Protein AF-C2Y4A0-F1 (afdb_monomer)

Foldseek 3Di:
DLCVVLQVVLCVCLPPVVCVVLCVPFDFPDAQPQPDPPDPDPDDQPPVLVVCLVCQLVVLLVQLVCLVVDPDDPVVNVVSVVCNDNVNSVVVSVVSCCVRVAVVSVHDPVVVVVVVVVVVVLCVVVVVLLVVLLVVLVVCVVVCVLVVLLVVCVVDVDQLLVSLLQQLQVSCVVSQALVSSLVSSCVSSVVSCVPPPPDDVVLSSQSNSLSSLAQRAPSHSVLSVCCNRRVHDRVSSCSRVRSSSNSSSVSSSVSSVVVSVVD

Organism: Bacillus mycoides (NCBI:txid1405)

Secondary structure (DSSP, 8-state):
-HHHHHHHHHHHIIIIIHHHHHTTT---SS--STT------SSPPPHHHHHHHHHHHHHHHHHHHHGGGS---HHHHHHHHHHTSHHHHHHHHHHHHIIIIIGGGT--HHHHHHHHHHHHHHHHHHHHHHHHHHHHHHHHHHTTHHHHHHHHHHHS---HHHHHHHHHHHHHHHH--HHHHHHHHHHHHHHHHTT-SS--HHHHHHHHHHHTTS---TT-HHHHHHHHHHT--HHHHIIIIIHHHHHHHHHHHHHHHHHHTT-

Radius of gyration: 21.12 Å; Cα contacts (8 Å, |Δi|>4): 309; chains: 1; bounding box: 52×42×52 Å

InterPro domains:
  IPR00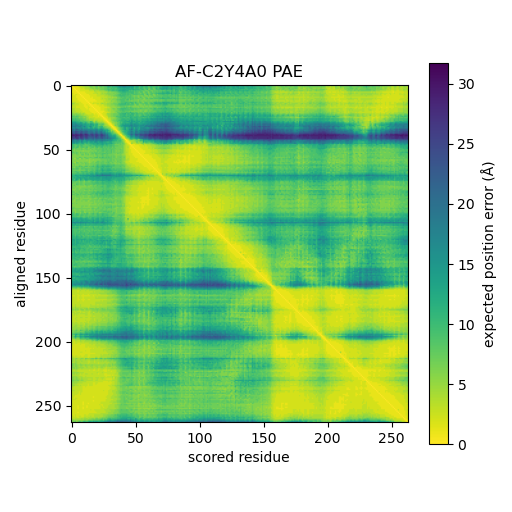3474 Gluconate transporter [PF02447] (1-261)
  IPR003474 Gluconate transporter [PTHR30354] (1-263)

Solvent-accessible surface area (backbone atoms only — not comparable to full-atom values): 13674 Å² total; per-residue (Å²): 110,67,63,59,69,36,47,54,58,26,48,45,48,38,37,64,52,41,49,69,56,44,63,80,73,55,75,68,88,43,73,35,72,75,63,57,88,83,67,90,62,92,76,66,74,54,70,68,57,57,52,46,49,70,42,41,29,56,53,32,31,50,44,26,69,48,35,81,79,46,102,60,60,69,73,58,32,53,49,39,37,53,50,10,31,70,71,46,12,46,51,54,29,50,54,49,40,48,44,60,68,25,51,73,63,68,47,50,70,70,57,55,51,50,53,55,59,62,54,46,64,76,44,49,62,34,52,54,44,53,52,52,28,54,54,51,48,51,53,44,60,74,70,41,51,37,59,54,52,37,58,50,50,73,75,38,97,62,57,69,43,58,50,30,18,51,48,1,22,54,40,8,57,74,35,23,33,46,68,55,11,30,56,48,30,47,64,34,43,55,69,52,50,74,82,50,85,91,69,59,64,71,45,31,53,49,13,20,53,15,14,10,35,26,52,48,42,95,59,11,48,67,45,52,52,52,20,52,46,53,22,36,48,74,72,51,31,50,68,46,53,18,45,34,33,30,45,34,11,52,45,32,32,50,46,34,54,56,52,61,74,78,107

pLDDT: mean 85.71, std 9.59, range [50.0, 96.75]

Mean predicted aligned error: 7.91 Å

Structure (mmCIF, N/CA/C/O backbone):
data_AF-C2Y4A0-F1
#
_entry.id   AF-C2Y4A0-F1
#
loop_
_atom_site.group_PDB
_atom_site.id
_atom_site.type_symbol
_atom_site.label_atom_id
_atom_site.label_alt_id
_atom_site.label_comp_id
_atom_site.label_asym_id
_atom_site.label_entity_id
_atom_site.label_seq_id
_atom_site.pdbx_PDB_ins_code
_atom_site.Cartn_x
_atom_site.Cartn_y
_atom_site.Cartn_z
_atom_site.occupancy
_atom_site.B_iso_or_equiv
_atom_site.auth_seq_id
_atom_site.auth_comp_id
_atom_site.auth_asym_id
_atom_site.auth_atom_id
_atom_site.pdbx_PDB_model_num
ATOM 1 N N . MET A 1 1 ? -5.652 -12.693 12.516 1.00 73.12 1 MET A N 1
ATOM 2 C CA . MET A 1 1 ? -6.505 -13.752 11.922 1.00 73.12 1 MET A CA 1
ATOM 3 C C . MET A 1 1 ? -7.620 -13.160 11.058 1.00 73.12 1 MET A C 1
ATOM 5 O O . MET A 1 1 ? -7.676 -13.506 9.885 1.00 73.12 1 MET A O 1
ATOM 9 N N . TYR A 1 2 ? -8.422 -12.212 11.567 1.00 85.88 2 TYR A N 1
ATOM 10 C CA . TYR A 1 2 ? -9.463 -11.519 10.782 1.00 85.88 2 TYR A CA 1
ATOM 11 C C . TYR A 1 2 ? -8.949 -10.899 9.478 1.00 85.88 2 TYR A C 1
ATOM 13 O O . TYR A 1 2 ? -9.585 -11.043 8.440 1.00 85.88 2 TYR A O 1
ATOM 21 N N . SER A 1 3 ? -7.751 -10.308 9.487 1.00 83.50 3 SER A N 1
ATOM 22 C CA . SER A 1 3 ? -7.151 -9.715 8.287 1.00 83.50 3 SER A CA 1
ATOM 23 C C . SER A 1 3 ? -6.950 -10.726 7.158 1.00 83.50 3 SER A C 1
ATOM 25 O O . SER A 1 3 ? -7.155 -10.369 6.010 1.00 83.50 3 SER A O 1
ATOM 27 N N . LEU A 1 4 ? -6.603 -11.986 7.450 1.00 85.12 4 LEU A N 1
ATOM 28 C CA . LEU A 1 4 ? -6.468 -13.021 6.414 1.00 85.12 4 LEU A CA 1
ATOM 29 C C . LEU A 1 4 ? -7.835 -13.431 5.858 1.00 85.12 4 LEU A C 1
ATOM 31 O O . LEU A 1 4 ? -7.979 -13.571 4.646 1.00 85.12 4 LEU A O 1
ATOM 35 N N . ILE A 1 5 ? -8.832 -13.569 6.739 1.00 89.38 5 ILE A N 1
ATOM 36 C CA . ILE A 1 5 ? -10.214 -13.918 6.379 1.00 89.38 5 ILE A CA 1
ATOM 37 C C . ILE A 1 5 ? -10.832 -12.836 5.491 1.00 89.38 5 ILE A C 1
ATOM 39 O O . ILE A 1 5 ? -11.552 -13.166 4.559 1.00 89.38 5 ILE A O 1
ATOM 43 N N . ILE A 1 6 ? -10.527 -11.562 5.745 1.00 93.00 6 ILE A N 1
ATOM 44 C CA . ILE A 1 6 ? -11.030 -10.432 4.957 1.00 93.00 6 ILE A CA 1
ATOM 45 C C . ILE A 1 6 ? -10.191 -10.215 3.690 1.00 93.00 6 ILE A C 1
ATOM 47 O O . ILE A 1 6 ? -10.745 -10.032 2.605 1.00 93.00 6 ILE A O 1
ATOM 51 N N . ALA A 1 7 ? -8.859 -10.233 3.789 1.00 88.81 7 ALA A N 1
ATOM 52 C CA . ALA A 1 7 ? -7.983 -9.854 2.682 1.00 88.81 7 ALA A CA 1
ATOM 53 C C . ALA A 1 7 ? -8.040 -10.844 1.514 1.00 88.81 7 ALA A C 1
ATOM 55 O O . ALA A 1 7 ? -8.053 -10.406 0.369 1.00 88.81 7 ALA A O 1
ATOM 56 N N . LEU A 1 8 ? -8.113 -12.156 1.773 1.00 90.88 8 LEU A N 1
ATOM 57 C CA . LEU A 1 8 ? -8.193 -13.177 0.720 1.00 90.88 8 LEU A CA 1
ATOM 58 C C . LEU A 1 8 ? -9.408 -13.000 -0.210 1.00 90.88 8 LEU A C 1
ATOM 60 O O . LEU A 1 8 ? -9.199 -12.836 -1.414 1.00 90.88 8 LEU A O 1
ATOM 64 N N . PRO A 1 9 ? -10.663 -12.995 0.282 1.00 92.62 9 PRO A N 1
ATOM 65 C CA . PRO A 1 9 ? -11.825 -12.802 -0.581 1.00 92.62 9 PRO A CA 1
ATOM 66 C C . PRO A 1 9 ? -11.825 -11.414 -1.220 1.00 92.62 9 PRO A C 1
ATOM 68 O O . PRO A 1 9 ? -12.124 -11.299 -2.407 1.00 92.62 9 PRO A O 1
ATOM 71 N N . THR A 1 10 ? -11.412 -10.374 -0.488 1.00 94.00 10 THR A N 1
ATOM 72 C CA . THR A 1 10 ? -11.310 -9.015 -1.039 1.00 94.00 10 THR A CA 1
ATOM 73 C C . THR A 1 10 ? -10.337 -8.965 -2.220 1.00 94.00 10 THR A C 1
ATOM 75 O O . THR A 1 10 ? -10.692 -8.457 -3.283 1.00 94.00 10 THR A O 1
ATOM 78 N N . ALA A 1 11 ? -9.152 -9.566 -2.090 1.00 91.25 11 ALA A N 1
ATOM 79 C CA . ALA A 1 11 ? -8.153 -9.634 -3.154 1.00 91.25 11 ALA A CA 1
ATOM 80 C C . ALA A 1 11 ? -8.625 -10.470 -4.353 1.00 91.25 11 ALA A C 1
ATOM 82 O O . ALA A 1 11 ? -8.338 -10.118 -5.495 1.00 91.25 11 ALA A O 1
ATOM 83 N N . ILE A 1 12 ? -9.376 -11.553 -4.126 1.00 93.50 12 ILE A N 1
ATOM 84 C CA . ILE A 1 12 ? -9.941 -12.371 -5.210 1.00 93.50 12 ILE A CA 1
ATOM 85 C C . ILE A 1 12 ? -10.992 -11.576 -6.003 1.00 93.50 12 ILE A C 1
ATOM 87 O O . ILE A 1 12 ? -10.982 -11.600 -7.238 1.00 93.50 12 ILE A O 1
ATOM 91 N N . ILE A 1 13 ? -11.884 -10.863 -5.309 1.00 94.06 13 ILE A N 1
ATOM 92 C CA . ILE A 1 13 ? -12.982 -10.112 -5.932 1.00 94.06 13 ILE A CA 1
ATOM 93 C C . ILE A 1 13 ? -12.450 -8.861 -6.647 1.00 94.06 13 ILE A C 1
ATOM 95 O O . ILE A 1 13 ? -12.705 -8.674 -7.838 1.00 94.06 13 ILE A O 1
ATOM 99 N N . ALA A 1 14 ? -11.684 -8.018 -5.951 1.00 91.88 14 ALA A N 1
ATOM 100 C CA . ALA A 1 14 ? -11.153 -6.772 -6.511 1.00 91.88 14 ALA A CA 1
ATOM 101 C C . ALA A 1 14 ? -9.972 -6.994 -7.475 1.00 91.88 14 ALA A C 1
ATOM 103 O O . ALA A 1 14 ? -9.694 -6.139 -8.309 1.00 91.88 14 ALA A O 1
ATOM 104 N N . GLY A 1 15 ? -9.282 -8.134 -7.379 1.00 90.69 15 GLY A N 1
ATOM 105 C CA . GLY A 1 15 ? -8.177 -8.506 -8.259 1.00 90.69 15 GLY A CA 1
ATOM 106 C C . GLY A 1 15 ? -8.653 -9.338 -9.457 1.00 90.69 15 GLY A C 1
ATOM 107 O O . GLY A 1 15 ? -9.175 -8.767 -10.412 1.00 90.69 15 GLY A O 1
ATOM 108 N N . PRO A 1 16 ? -8.488 -10.677 -9.470 1.00 92.25 16 PRO A N 1
ATOM 109 C CA . PRO A 1 16 ? -8.790 -11.518 -10.634 1.00 92.25 16 PRO A CA 1
ATOM 110 C C . PRO A 1 16 ? -10.209 -11.388 -11.203 1.00 92.25 16 PRO A C 1
ATOM 112 O O . PRO A 1 16 ? -10.379 -11.425 -12.424 1.00 92.25 16 PRO A O 1
ATOM 115 N N . VAL A 1 17 ? -11.237 -11.264 -10.356 1.00 94.44 17 VAL A N 1
ATOM 116 C CA . VAL A 1 17 ? -12.632 -11.174 -10.823 1.00 94.44 17 VAL A CA 1
ATOM 117 C C . VAL A 1 17 ? -12.884 -9.832 -11.507 1.00 94.44 17 VAL A C 1
ATOM 119 O O . VAL A 1 17 ? -13.353 -9.807 -12.648 1.00 94.44 17 VAL A O 1
ATOM 122 N N . PHE A 1 18 ? -12.510 -8.724 -10.867 1.00 94.25 18 PHE A N 1
ATOM 12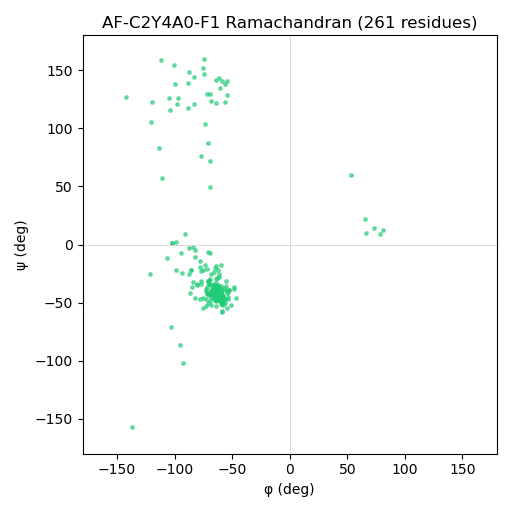3 C CA . PHE A 1 18 ? -12.585 -7.403 -11.486 1.00 94.25 18 PHE A CA 1
ATOM 124 C C . PHE A 1 18 ? -11.690 -7.295 -12.730 1.00 94.25 18 PHE A C 1
ATOM 126 O O . PHE A 1 18 ? -12.139 -6.795 -13.758 1.00 94.25 18 PHE A O 1
ATOM 133 N N . ALA A 1 19 ? -10.478 -7.857 -12.709 1.00 90.38 19 ALA A N 1
ATOM 134 C CA . ALA A 1 19 ? -9.583 -7.908 -13.867 1.00 90.38 19 ALA A CA 1
ATOM 135 C C . ALA A 1 19 ? -10.241 -8.614 -15.069 1.00 90.38 19 ALA A C 1
ATOM 137 O O . ALA A 1 19 ? -10.231 -8.103 -16.193 1.00 90.38 19 ALA A O 1
ATOM 138 N N . LYS A 1 20 ? -10.910 -9.756 -14.840 1.00 91.94 20 LYS A N 1
ATOM 139 C CA . LYS A 1 20 ? -11.701 -10.462 -15.868 1.00 91.94 20 LYS A CA 1
ATOM 140 C C . LYS A 1 20 ? -12.867 -9.628 -16.414 1.00 91.94 20 LYS A C 1
ATOM 142 O O . LYS A 1 20 ? -13.305 -9.858 -17.540 1.00 91.94 20 LYS A O 1
ATOM 147 N N . TRP A 1 21 ? -13.376 -8.680 -15.640 1.00 93.56 21 TRP A N 1
ATOM 148 C CA . TRP A 1 21 ? -14.461 -7.799 -16.053 1.00 93.56 21 TRP A CA 1
ATOM 149 C C . TRP A 1 21 ? -13.961 -6.552 -16.796 1.00 93.56 21 TRP A C 1
ATOM 151 O O . TRP A 1 21 ? -14.553 -6.172 -17.812 1.00 93.56 21 TRP A O 1
ATOM 161 N N . VAL A 1 22 ? -12.873 -5.935 -16.326 1.00 92.88 22 VAL A N 1
ATOM 162 C CA . VAL A 1 22 ? -12.370 -4.651 -16.834 1.00 92.88 22 VAL A CA 1
ATOM 163 C C . VAL A 1 22 ? -11.552 -4.802 -18.116 1.00 92.88 22 VAL A C 1
ATOM 165 O O . VAL A 1 22 ? -11.698 -3.965 -19.002 1.00 92.88 22 VAL A O 1
ATOM 168 N N . HIS A 1 23 ? -10.793 -5.896 -18.294 1.00 88.19 23 HIS A N 1
ATOM 169 C CA . HIS A 1 23 ? -9.990 -6.095 -19.516 1.00 88.19 23 HIS A CA 1
ATOM 170 C C . HIS A 1 23 ? -10.842 -6.179 -20.793 1.00 88.19 23 HIS A C 1
ATOM 172 O O . HIS A 1 23 ? -10.349 -5.931 -21.884 1.00 88.19 23 HIS A O 1
ATOM 178 N N . LYS A 1 24 ? -12.133 -6.522 -20.669 1.00 89.94 24 LYS A N 1
ATOM 179 C CA . LYS A 1 24 ? -13.081 -6.545 -21.796 1.00 89.94 24 LYS A CA 1
ATOM 180 C C . LYS A 1 24 ? -13.660 -5.167 -22.133 1.00 89.94 24 LYS A C 1
ATOM 182 O O . LYS A 1 24 ? -14.381 -5.042 -23.115 1.00 89.94 24 LYS A O 1
ATOM 187 N N . ARG A 1 25 ? -13.441 -4.163 -21.278 1.00 90.75 25 ARG A N 1
ATOM 188 C CA . ARG A 1 25 ? -14.092 -2.839 -21.329 1.00 90.75 25 ARG A CA 1
ATOM 189 C C . ARG A 1 25 ? -13.113 -1.684 -21.467 1.00 90.75 25 ARG A C 1
ATOM 191 O O . ARG A 1 25 ? -13.504 -0.619 -21.936 1.00 90.75 25 ARG A O 1
ATOM 198 N N . VAL A 1 26 ? -11.881 -1.875 -21.014 1.00 89.31 26 VAL A N 1
ATOM 199 C CA . VAL A 1 26 ? -10.804 -0.898 -21.120 1.00 89.31 26 VAL A CA 1
ATOM 200 C C . VAL A 1 26 ? -9.689 -1.559 -21.909 1.00 89.31 26 VAL A C 1
ATOM 202 O O . VAL A 1 26 ? -9.022 -2.458 -21.403 1.00 89.31 26 VAL A O 1
ATOM 205 N N . ILE A 1 27 ? -9.550 -1.141 -23.162 1.00 86.56 27 ILE A N 1
ATOM 206 C CA . ILE A 1 27 ? -8.466 -1.549 -24.050 1.00 86.56 27 ILE A CA 1
ATOM 207 C C . ILE A 1 27 ? -7.514 -0.354 -24.093 1.00 86.56 27 ILE A C 1
ATOM 209 O O . ILE A 1 27 ? -7.970 0.695 -24.543 1.00 86.56 27 ILE A O 1
ATOM 213 N N . PRO A 1 28 ? -6.270 -0.490 -23.596 1.00 85.56 28 PRO A N 1
ATOM 214 C CA . PRO A 1 28 ? -5.299 0.598 -23.593 1.00 85.56 28 PRO A CA 1
ATOM 215 C C . PRO A 1 28 ? -5.095 1.193 -24.987 1.00 85.56 28 PRO A C 1
ATOM 217 O O . PRO A 1 28 ? -4.833 0.457 -25.939 1.00 85.56 28 PRO A O 1
ATOM 220 N N . GLU A 1 29 ? -5.197 2.515 -25.095 1.00 83.19 29 GLU A N 1
ATOM 221 C CA . GLU A 1 29 ? -4.919 3.248 -26.336 1.00 83.19 29 GLU A CA 1
ATOM 222 C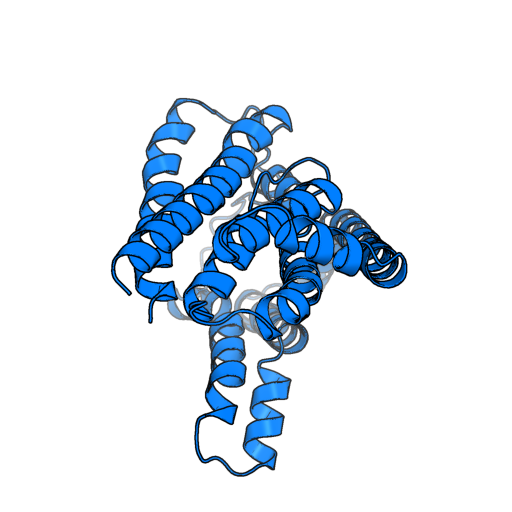 C . GLU A 1 29 ? -3.422 3.258 -26.688 1.00 83.19 29 GLU A C 1
ATOM 224 O O . GLU A 1 29 ? -3.078 3.240 -27.869 1.00 83.19 29 GLU A O 1
ATOM 229 N N . ASN A 1 30 ? -2.534 3.253 -25.684 1.00 82.00 30 ASN A N 1
ATOM 230 C CA . ASN A 1 30 ? -1.084 3.229 -25.896 1.00 82.00 30 ASN A CA 1
ATOM 231 C C . ASN A 1 30 ? -0.462 1.904 -25.449 1.00 82.00 30 ASN A C 1
ATOM 233 O O . ASN A 1 30 ? -0.988 1.190 -24.594 1.00 82.00 30 ASN A O 1
ATOM 237 N N . GLU A 1 31 ? 0.718 1.612 -25.993 1.00 75.94 31 GLU A N 1
ATOM 238 C CA . GLU A 1 31 ? 1.550 0.516 -25.510 1.00 75.94 31 GLU A CA 1
ATOM 239 C C . GLU A 1 31 ? 2.389 0.952 -24.297 1.00 75.94 31 GLU A C 1
ATOM 241 O O . GLU A 1 31 ? 2.897 2.078 -24.277 1.00 75.94 31 GLU A O 1
ATOM 246 N N . PRO A 1 32 ? 2.616 0.066 -23.309 1.00 75.69 32 PRO A N 1
ATOM 247 C CA . PRO A 1 32 ? 3.541 0.338 -22.216 1.00 75.69 32 PRO A CA 1
ATOM 248 C C . PRO A 1 32 ? 4.940 0.666 -22.757 1.00 75.69 32 PRO A C 1
ATOM 250 O O . PRO A 1 32 ? 5.543 -0.149 -23.455 1.00 75.69 32 PRO A O 1
ATOM 253 N N . GLU A 1 33 ? 5.487 1.837 -22.430 1.00 67.31 33 GLU A N 1
ATOM 254 C CA . GLU A 1 33 ? 6.880 2.176 -22.769 1.00 67.31 33 GLU A CA 1
ATOM 255 C C . GLU A 1 33 ? 7.867 1.640 -21.725 1.00 67.31 33 GLU A C 1
ATOM 257 O O . GLU A 1 33 ? 8.944 1.161 -22.077 1.00 67.31 33 GLU A O 1
ATOM 262 N N . LEU A 1 34 ? 7.475 1.660 -20.445 1.00 63.12 34 LEU A N 1
ATOM 263 C CA . LEU A 1 34 ? 8.321 1.245 -19.319 1.00 63.12 34 LEU A CA 1
ATOM 264 C C . LEU A 1 34 ? 8.433 -0.279 -19.174 1.00 63.12 34 LEU A C 1
ATOM 266 O O . LEU A 1 34 ? 9.466 -0.786 -18.742 1.00 63.12 34 LEU A O 1
ATOM 270 N N . VAL A 1 35 ? 7.387 -1.019 -19.549 1.00 60.78 35 VAL A N 1
ATOM 271 C CA . VAL A 1 35 ? 7.344 -2.490 -19.489 1.00 60.78 35 VAL A CA 1
ATOM 272 C C . VAL A 1 35 ? 7.349 -3.053 -20.909 1.00 60.78 35 VAL A C 1
ATOM 274 O O . VAL A 1 35 ? 6.446 -3.775 -21.324 1.00 60.78 35 VAL A O 1
ATOM 277 N N . ARG A 1 36 ? 8.377 -2.714 -21.693 1.00 58.09 36 ARG A N 1
ATOM 278 C CA . ARG A 1 36 ? 8.631 -3.393 -22.970 1.00 58.09 36 ARG A CA 1
ATOM 279 C C . ARG A 1 36 ? 9.518 -4.606 -22.730 1.00 58.09 36 ARG A C 1
ATOM 281 O O . ARG A 1 36 ? 10.665 -4.483 -22.306 1.00 58.09 36 ARG A O 1
ATOM 288 N N . VAL A 1 37 ? 9.000 -5.797 -23.030 1.00 56.03 37 VAL A N 1
ATOM 289 C CA . VAL A 1 37 ? 9.825 -7.009 -23.137 1.00 56.03 37 VAL A CA 1
ATOM 290 C C . VAL A 1 37 ? 10.553 -6.941 -24.476 1.00 56.03 37 VAL A C 1
ATOM 292 O O . VAL A 1 37 ? 10.159 -7.565 -25.454 1.00 56.03 37 VAL A O 1
ATOM 295 N N . THR A 1 38 ? 11.590 -6.109 -24.555 1.00 55.38 38 THR A N 1
ATOM 296 C CA . THR A 1 38 ? 12.260 -5.826 -25.833 1.00 55.38 38 THR A CA 1
ATOM 297 C C . THR A 1 38 ? 13.280 -6.897 -26.223 1.00 55.38 38 THR A C 1
ATOM 299 O O . THR A 1 38 ? 13.844 -6.825 -27.308 1.00 55.38 38 THR A O 1
ATOM 302 N N . THR A 1 39 ? 13.548 -7.904 -25.382 1.00 50.00 39 THR A N 1
ATOM 303 C CA . THR A 1 39 ? 14.527 -8.948 -25.721 1.00 50.00 39 THR A CA 1
ATOM 304 C C . THR A 1 39 ? 14.109 -10.337 -25.252 1.00 50.00 39 THR A C 1
ATOM 306 O O . THR A 1 39 ? 13.848 -10.577 -24.075 1.00 50.00 39 THR A O 1
ATOM 309 N N . VAL A 1 40 ? 14.113 -11.278 -26.197 1.00 51.88 40 VAL A N 1
ATOM 310 C CA . VAL A 1 40 ? 14.276 -12.706 -25.924 1.00 51.88 40 VAL A CA 1
ATOM 311 C C . VAL A 1 40 ? 15.735 -12.881 -25.496 1.00 51.88 40 VAL A C 1
ATOM 313 O O . VAL A 1 40 ? 16.608 -13.063 -26.340 1.00 51.88 40 VAL A O 1
ATOM 316 N N . SER A 1 41 ? 16.044 -12.718 -24.205 1.00 53.41 41 SER A N 1
ATOM 317 C CA . SER A 1 41 ? 17.368 -13.109 -23.711 1.00 53.41 41 SER A CA 1
ATOM 318 C C . SER A 1 41 ? 17.432 -14.637 -23.703 1.00 53.41 41 SER A C 1
ATOM 320 O O . SER A 1 41 ? 16.526 -15.306 -23.208 1.00 53.41 41 SER A O 1
ATOM 322 N N . THR A 1 42 ? 18.481 -15.206 -24.293 1.00 55.91 42 THR A N 1
ATOM 323 C CA . THR A 1 42 ? 18.703 -16.660 -24.312 1.00 55.91 42 THR A CA 1
ATOM 324 C C . THR A 1 42 ? 19.032 -17.213 -22.924 1.00 55.91 42 THR A C 1
ATOM 326 O O . THR A 1 42 ? 18.692 -18.356 -22.638 1.00 55.91 42 THR A O 1
ATOM 329 N N . ASP A 1 43 ? 19.584 -16.380 -22.034 1.00 65.25 43 ASP A N 1
ATOM 330 C CA . ASP A 1 43 ? 19.879 -16.724 -20.641 1.00 65.25 43 ASP A CA 1
ATOM 331 C C . ASP A 1 43 ? 19.001 -15.914 -19.683 1.00 65.25 43 ASP A C 1
ATOM 333 O O . ASP A 1 43 ? 19.378 -14.859 -19.165 1.00 65.25 43 ASP A O 1
ATOM 337 N N . LEU A 1 44 ? 17.776 -16.389 -19.467 1.00 73.81 44 LEU A N 1
ATOM 338 C CA . LEU A 1 44 ? 16.881 -15.843 -18.450 1.00 73.81 44 LEU A CA 1
ATOM 339 C C . LEU A 1 44 ? 17.339 -16.276 -17.049 1.00 73.81 44 LEU A C 1
ATOM 341 O O . LEU A 1 44 ? 17.834 -17.395 -16.871 1.00 73.81 44 LEU A O 1
ATOM 345 N N . PRO A 1 45 ? 17.154 -15.430 -16.022 1.00 77.00 45 PRO A N 1
ATOM 346 C CA . PRO A 1 45 ? 17.480 -15.814 -14.660 1.00 77.00 45 PRO A CA 1
ATOM 347 C C . PRO A 1 45 ? 16.606 -17.004 -14.274 1.00 77.00 45 PRO A C 1
ATOM 349 O O . PRO A 1 45 ? 15.437 -17.098 -14.656 1.00 77.00 45 PRO A O 1
ATOM 352 N N . SER A 1 46 ? 17.170 -17.940 -13.508 1.00 85.12 46 SER A N 1
ATOM 353 C CA . SER A 1 46 ? 16.391 -19.095 -13.064 1.00 85.12 46 SER A CA 1
ATOM 354 C C . SER A 1 46 ? 15.122 -18.623 -12.346 1.00 85.12 46 SER A C 1
ATOM 356 O O . SER A 1 46 ? 15.172 -17.683 -11.550 1.00 85.12 46 SER A O 1
ATOM 358 N N . ARG A 1 47 ? 13.995 -19.309 -12.567 1.00 87.12 47 ARG A N 1
ATOM 359 C CA . ARG A 1 47 ? 12.701 -18.963 -11.946 1.00 87.12 47 ARG A CA 1
ATOM 360 C C . ARG A 1 47 ? 12.824 -18.740 -10.432 1.00 87.12 47 ARG A C 1
ATOM 362 O O . ARG A 1 47 ? 12.224 -17.818 -9.894 1.00 87.12 47 ARG A O 1
ATOM 369 N N . LYS A 1 48 ? 13.658 -19.544 -9.759 1.00 90.81 48 LYS A N 1
ATOM 370 C CA . LYS A 1 48 ? 13.946 -19.433 -8.320 1.00 90.81 48 LYS A CA 1
ATOM 371 C C . LYS A 1 48 ? 14.541 -18.075 -7.940 1.00 90.81 48 LYS A C 1
ATOM 373 O O . LYS A 1 48 ? 14.148 -17.518 -6.925 1.00 90.81 48 LYS A O 1
ATOM 378 N N . VAL A 1 49 ? 15.456 -17.542 -8.749 1.00 89.94 49 VAL A N 1
ATOM 379 C CA . VAL A 1 49 ? 16.085 -16.231 -8.524 1.00 89.94 49 VAL A CA 1
ATOM 380 C C . VAL A 1 49 ? 15.065 -15.107 -8.695 1.00 89.94 49 VAL A C 1
ATOM 382 O O . VAL A 1 49 ? 15.000 -14.227 -7.842 1.00 89.94 49 VAL A O 1
ATOM 385 N N . SER A 1 50 ? 14.224 -15.161 -9.730 1.00 89.00 50 SER A N 1
ATOM 386 C CA . SER A 1 50 ? 13.173 -14.156 -9.938 1.00 89.00 50 SER A CA 1
ATOM 387 C C . SER A 1 50 ? 12.175 -14.125 -8.779 1.00 89.00 50 SER A C 1
ATOM 389 O O . SER A 1 50 ? 11.907 -13.059 -8.230 1.00 89.00 50 SER A O 1
ATOM 391 N N . PHE A 1 51 ? 11.679 -15.291 -8.346 1.00 91.88 51 PHE A N 1
ATOM 392 C CA . PHE A 1 51 ? 10.798 -15.375 -7.177 1.00 91.88 51 PHE A CA 1
ATOM 393 C C . PHE A 1 51 ? 11.493 -14.919 -5.896 1.00 91.88 51 PHE A C 1
ATOM 395 O O . PHE A 1 51 ? 10.891 -14.192 -5.111 1.00 91.88 51 PHE A O 1
ATOM 402 N N . PHE A 1 52 ? 12.753 -15.312 -5.694 1.00 93.81 52 PHE A N 1
ATOM 403 C CA . PHE A 1 52 ? 13.522 -14.903 -4.525 1.00 93.81 52 PHE A CA 1
ATOM 404 C C . PHE A 1 52 ? 13.613 -13.382 -4.425 1.00 93.81 52 PHE A C 1
ATOM 406 O O . PHE A 1 52 ? 13.329 -12.846 -3.368 1.00 93.81 52 PHE A O 1
ATOM 413 N N . ILE A 1 53 ? 13.933 -12.679 -5.511 1.00 92.50 53 ILE A N 1
ATOM 414 C CA . ILE A 1 53 ? 14.110 -11.219 -5.492 1.00 92.50 53 ILE A CA 1
ATOM 415 C C . ILE A 1 53 ? 12.792 -10.486 -5.245 1.00 92.50 53 ILE A C 1
ATOM 417 O O . ILE A 1 53 ? 12.772 -9.519 -4.490 1.00 92.50 53 ILE A O 1
ATOM 421 N N . ILE A 1 54 ? 11.692 -10.964 -5.833 1.00 91.31 54 ILE A N 1
ATOM 422 C CA . ILE A 1 54 ? 10.355 -10.390 -5.616 1.00 91.31 54 ILE A CA 1
ATOM 423 C C . ILE A 1 54 ? 9.899 -10.597 -4.165 1.00 91.31 54 ILE A C 1
ATOM 425 O O . ILE A 1 54 ? 9.292 -9.708 -3.570 1.00 91.31 54 ILE A O 1
ATOM 429 N N . LEU A 1 55 ? 10.188 -11.764 -3.584 1.00 94.44 55 LEU A N 1
ATOM 430 C CA . LEU A 1 55 ? 9.767 -12.112 -2.225 1.00 94.44 55 LEU A CA 1
ATOM 431 C C . LEU A 1 55 ? 10.726 -11.615 -1.142 1.00 94.44 55 LEU A C 1
ATOM 433 O O . LEU A 1 55 ? 10.301 -11.454 -0.002 1.00 94.44 55 LEU A O 1
ATOM 437 N N . LEU A 1 56 ? 11.991 -11.352 -1.471 1.00 95.38 56 LEU A N 1
ATOM 438 C CA . LEU A 1 56 ? 13.021 -10.938 -0.522 1.00 95.38 56 LEU A CA 1
ATOM 439 C C . LEU A 1 56 ? 12.590 -9.761 0.367 1.00 95.38 56 LEU A C 1
ATOM 441 O O . LEU A 1 56 ? 12.654 -9.926 1.586 1.00 95.38 56 LEU A O 1
ATOM 445 N N . PRO A 1 57 ? 12.092 -8.620 -0.156 1.00 95.44 57 PRO A N 1
ATOM 446 C CA . PRO A 1 57 ? 11.727 -7.503 0.712 1.00 95.44 57 PRO A CA 1
ATOM 447 C C . PRO A 1 57 ? 10.554 -7.871 1.625 1.00 95.44 57 PRO A C 1
ATOM 449 O O . PRO A 1 57 ? 10.544 -7.500 2.795 1.00 95.44 57 PRO A O 1
ATOM 452 N N . VAL A 1 58 ? 9.594 -8.651 1.121 1.00 93.38 58 VAL A N 1
ATOM 453 C CA . VAL A 1 58 ? 8.426 -9.106 1.887 1.00 93.38 58 VAL A CA 1
ATOM 454 C C . VAL A 1 58 ? 8.849 -10.018 3.033 1.00 93.38 58 VAL A C 1
ATOM 456 O O . VAL A 1 58 ? 8.407 -9.829 4.163 1.00 93.38 58 VAL A O 1
ATOM 459 N N . VAL A 1 59 ? 9.739 -10.975 2.768 1.00 94.56 59 VAL A N 1
ATOM 460 C CA . VAL A 1 59 ? 10.268 -11.885 3.790 1.00 94.56 59 VAL A CA 1
ATOM 461 C C . VAL A 1 59 ? 11.021 -11.106 4.866 1.00 94.56 59 VAL A C 1
ATOM 463 O O . VAL A 1 59 ? 10.771 -11.325 6.048 1.00 94.56 59 VAL A O 1
ATOM 466 N N . LEU A 1 60 ? 11.888 -10.163 4.482 1.00 95.38 60 LEU A N 1
ATOM 467 C CA . LEU A 1 60 ? 12.609 -9.316 5.438 1.00 95.38 60 LEU A CA 1
ATOM 468 C C . LEU A 1 60 ? 11.641 -8.493 6.303 1.00 95.38 60 LEU A C 1
ATOM 470 O O . LEU A 1 60 ? 11.787 -8.463 7.523 1.00 95.38 60 LEU A O 1
ATOM 474 N N . MET A 1 61 ? 10.611 -7.892 5.702 1.00 93.94 61 MET A N 1
ATOM 475 C CA . MET A 1 61 ? 9.590 -7.143 6.442 1.00 93.94 61 MET A CA 1
ATOM 476 C C . MET A 1 61 ? 8.809 -8.031 7.414 1.00 93.94 61 MET A C 1
ATOM 478 O O . MET A 1 61 ? 8.656 -7.666 8.578 1.00 93.94 61 MET A O 1
ATOM 482 N N . ILE A 1 62 ? 8.380 -9.226 6.998 1.00 92.12 62 ILE A N 1
ATOM 483 C CA . ILE A 1 62 ? 7.699 -10.177 7.890 1.00 92.12 62 ILE A CA 1
ATOM 484 C C . ILE A 1 62 ? 8.603 -10.564 9.066 1.00 92.12 62 ILE A C 1
ATOM 486 O O . ILE A 1 62 ? 8.131 -10.619 10.200 1.00 92.12 62 ILE A O 1
ATOM 490 N N . LEU A 1 63 ? 9.902 -10.773 8.831 1.00 91.38 63 LEU A N 1
ATOM 491 C CA . LEU A 1 63 ? 10.852 -11.071 9.904 1.00 91.38 63 LEU A CA 1
ATOM 492 C C . LEU A 1 63 ? 10.917 -9.945 10.943 1.00 91.38 63 LEU A C 1
ATOM 494 O O . LEU A 1 63 ? 10.919 -10.250 12.131 1.00 91.38 63 LEU A O 1
ATOM 498 N N . SER A 1 64 ? 10.901 -8.669 10.535 1.00 92.50 64 SER A N 1
ATOM 499 C CA . SER A 1 64 ? 10.864 -7.550 11.498 1.00 92.50 64 SER A CA 1
ATOM 500 C C . SER A 1 64 ? 9.591 -7.517 12.336 1.00 92.50 64 SER A C 1
ATOM 502 O O . SER A 1 64 ? 9.650 -7.182 13.515 1.00 92.50 64 SER A O 1
ATOM 504 N N . VAL A 1 65 ? 8.451 -7.884 11.746 1.00 89.00 65 VAL A N 1
ATOM 505 C CA . VAL A 1 65 ? 7.160 -7.906 12.440 1.00 89.00 65 VAL A CA 1
ATOM 506 C C . VAL A 1 65 ? 7.100 -9.067 13.427 1.00 89.00 65 VAL A C 1
ATOM 508 O O . VAL A 1 65 ? 6.569 -8.905 14.516 1.00 89.00 65 VAL A O 1
ATOM 511 N N . VAL A 1 66 ? 7.650 -10.230 13.074 1.00 90.69 66 VAL A N 1
ATOM 512 C CA . VAL A 1 66 ? 7.581 -11.441 13.905 1.00 90.69 66 VAL A CA 1
ATOM 513 C C . VAL A 1 66 ? 8.678 -11.477 14.977 1.00 90.69 66 VAL A C 1
ATOM 515 O O . VAL A 1 66 ? 8.438 -11.998 16.064 1.00 90.69 66 VAL A O 1
ATOM 518 N N . ALA A 1 67 ? 9.864 -10.912 14.720 1.00 90.69 67 ALA A N 1
ATOM 519 C CA . ALA A 1 67 ? 11.015 -10.988 15.627 1.00 90.69 67 ALA A CA 1
ATOM 520 C C . ALA A 1 67 ? 10.733 -10.540 17.080 1.00 90.69 67 ALA A C 1
ATOM 522 O O . ALA A 1 67 ? 11.217 -11.220 17.984 1.00 90.69 67 ALA A O 1
ATOM 523 N N . PRO A 1 68 ? 9.944 -9.477 17.353 1.00 89.62 68 PRO A N 1
ATOM 524 C CA . PRO A 1 68 ? 9.589 -9.082 18.719 1.00 89.62 68 PRO A CA 1
ATOM 525 C C . PRO A 1 68 ? 8.726 -10.100 19.477 1.00 89.62 68 PRO A C 1
ATOM 527 O O . PRO A 1 68 ? 8.680 -10.061 20.703 1.00 89.62 68 PRO A O 1
ATOM 530 N N . TYR A 1 69 ? 8.044 -11.003 18.768 1.00 89.44 69 TYR A N 1
ATOM 531 C CA . TYR A 1 69 ? 7.155 -12.013 19.351 1.00 89.44 69 TYR A CA 1
ATOM 532 C C . TYR A 1 69 ? 7.842 -13.364 19.582 1.00 89.44 69 TYR A C 1
ATOM 534 O O . TYR A 1 69 ? 7.256 -14.258 20.189 1.00 89.44 69 TYR A O 1
ATOM 542 N N . ILE A 1 70 ? 9.081 -13.527 19.112 1.00 90.62 70 ILE A N 1
ATOM 543 C CA . ILE A 1 70 ? 9.901 -14.713 19.362 1.00 90.62 70 ILE A CA 1
ATOM 544 C C . ILE A 1 70 ? 10.872 -14.379 20.498 1.00 90.62 70 ILE A C 1
ATOM 546 O O . ILE A 1 70 ? 11.457 -13.298 20.524 1.00 90.62 70 ILE A O 1
ATOM 550 N N . SER A 1 71 ? 11.083 -15.310 21.430 1.00 87.25 71 SER A N 1
ATOM 551 C CA . SER A 1 71 ? 12.058 -15.174 22.522 1.00 87.25 71 SER A CA 1
ATOM 552 C C . SER A 1 71 ? 13.508 -15.225 22.007 1.00 87.25 71 SER A C 1
ATOM 554 O O . SER A 1 71 ? 14.221 -16.207 22.198 1.00 87.25 71 SER A O 1
ATOM 556 N N . LEU A 1 72 ? 13.942 -14.167 21.321 1.00 89.06 72 LEU A N 1
ATOM 557 C CA . LEU A 1 72 ? 15.296 -13.975 20.805 1.00 89.06 72 LEU A CA 1
ATOM 558 C C . LEU A 1 72 ? 16.108 -13.033 21.715 1.00 89.06 72 LEU A C 1
ATOM 560 O O . LEU A 1 72 ? 15.541 -12.170 22.389 1.00 89.06 72 LEU A O 1
ATOM 564 N N . PRO A 1 73 ? 17.450 -13.141 21.726 1.00 94.00 73 PRO A N 1
ATOM 565 C CA . PRO A 1 73 ? 18.311 -12.154 22.368 1.00 94.00 73 PRO A CA 1
ATOM 566 C C . PRO A 1 73 ? 18.067 -10.744 21.817 1.00 94.00 73 PRO A C 1
ATOM 568 O O . PRO A 1 73 ? 18.012 -10.557 20.602 1.00 94.00 73 PRO A O 1
ATOM 571 N N . LYS A 1 74 ? 18.032 -9.735 22.699 1.00 91.88 74 LYS A N 1
ATOM 572 C CA . LYS A 1 74 ? 17.713 -8.333 22.357 1.00 91.88 74 LYS A CA 1
ATOM 573 C C . LYS A 1 74 ? 18.464 -7.806 21.124 1.00 91.88 74 LYS A C 1
ATOM 575 O O . LYS A 1 74 ? 17.846 -7.244 20.229 1.00 91.88 74 LYS A O 1
ATOM 580 N N . LYS A 1 75 ? 19.777 -8.056 21.041 1.00 94.31 75 LYS A N 1
ATOM 581 C CA . LYS A 1 75 ? 20.617 -7.631 19.903 1.00 94.31 75 LYS A CA 1
ATOM 582 C C . LYS A 1 75 ? 20.185 -8.253 18.569 1.00 94.31 75 LYS A C 1
ATOM 584 O O . LYS A 1 75 ? 20.276 -7.601 17.535 1.00 94.31 75 LYS A O 1
ATOM 589 N N . ILE A 1 76 ? 19.733 -9.509 18.584 1.00 93.00 76 ILE A N 1
ATOM 590 C CA . ILE A 1 76 ? 19.262 -10.207 17.381 1.00 93.00 76 ILE A CA 1
ATOM 591 C C . ILE A 1 76 ? 17.913 -9.629 16.955 1.00 93.00 76 ILE A C 1
ATOM 593 O O . ILE A 1 76 ? 17.722 -9.349 15.776 1.00 93.00 76 ILE A O 1
ATOM 597 N N . THR A 1 77 ? 17.009 -9.383 17.905 1.00 93.25 77 THR A N 1
ATOM 598 C CA . THR A 1 77 ? 15.718 -8.743 17.626 1.00 93.25 77 THR A CA 1
ATOM 599 C C . THR A 1 77 ? 15.903 -7.358 17.012 1.00 93.25 77 THR A C 1
ATOM 601 O O . THR A 1 77 ? 15.321 -7.080 15.970 1.00 93.25 77 THR A O 1
ATOM 604 N N . GLU A 1 78 ? 16.758 -6.511 17.593 1.00 93.69 78 GLU A N 1
ATOM 605 C CA . GLU A 1 78 ? 17.061 -5.174 17.059 1.00 93.69 78 GLU A CA 1
ATOM 606 C C . GLU A 1 78 ? 17.642 -5.238 15.640 1.00 93.69 78 GLU A C 1
ATOM 608 O O . GLU A 1 78 ? 17.224 -4.483 14.763 1.00 93.69 78 GLU A O 1
ATOM 613 N N . PHE A 1 79 ? 18.556 -6.178 15.386 1.00 95.12 79 PHE A N 1
ATOM 614 C CA . PHE A 1 79 ? 19.121 -6.390 14.057 1.00 95.12 79 PHE A CA 1
ATOM 615 C C . PHE A 1 79 ? 18.062 -6.827 13.032 1.00 95.12 79 PHE A C 1
ATOM 617 O O . PHE A 1 79 ? 18.015 -6.281 11.930 1.00 95.12 79 PHE A O 1
ATOM 624 N N . LEU A 1 80 ? 17.184 -7.773 13.384 1.00 93.88 80 LEU A N 1
ATOM 625 C CA . LEU A 1 80 ? 16.102 -8.231 12.504 1.00 93.88 80 LEU A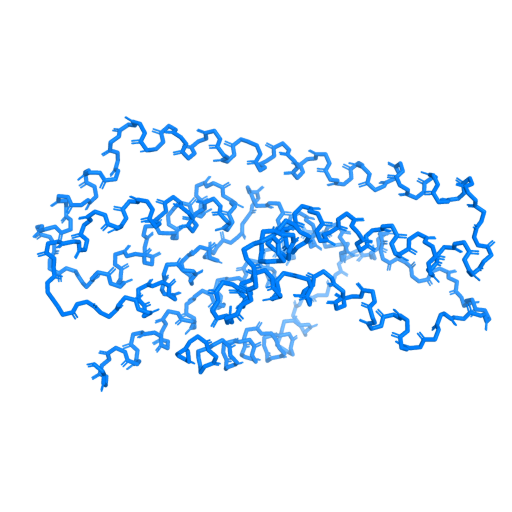 CA 1
ATOM 626 C C . LEU A 1 80 ? 15.075 -7.128 12.228 1.00 93.88 80 LEU A C 1
ATOM 628 O O . LEU A 1 80 ? 14.625 -6.983 11.092 1.00 93.88 80 LEU A O 1
ATOM 632 N N . VAL A 1 81 ? 14.742 -6.322 13.238 1.00 93.75 81 VAL A N 1
ATOM 633 C CA . VAL A 1 81 ? 13.861 -5.156 13.084 1.00 93.75 81 VAL A CA 1
ATOM 634 C C . VAL A 1 81 ? 14.493 -4.115 12.158 1.00 93.75 81 VAL A C 1
ATOM 636 O O . VAL A 1 81 ? 13.814 -3.584 11.282 1.00 93.75 81 VAL A O 1
ATOM 639 N N . PHE A 1 82 ? 15.797 -3.861 12.291 1.00 95.25 82 PHE A N 1
ATOM 640 C CA . PHE A 1 82 ? 16.522 -2.940 11.417 1.00 95.25 82 PHE A CA 1
ATOM 641 C C . PHE A 1 82 ? 16.548 -3.421 9.960 1.00 95.25 82 PHE A C 1
ATOM 643 O O . PHE A 1 82 ? 16.137 -2.686 9.059 1.00 95.25 82 PHE A O 1
ATOM 650 N N . VAL A 1 83 ? 16.985 -4.663 9.725 1.00 95.12 83 VAL A N 1
ATOM 651 C CA . VAL A 1 83 ? 17.106 -5.249 8.378 1.00 95.12 83 VAL A CA 1
ATOM 652 C C . VAL A 1 83 ? 15.748 -5.386 7.692 1.00 95.12 83 VAL A C 1
ATOM 654 O O . VAL A 1 83 ? 15.645 -5.180 6.484 1.00 95.12 83 VAL A O 1
ATOM 657 N N . GLY A 1 84 ? 14.705 -5.717 8.451 1.00 93.06 84 GLY A N 1
ATOM 658 C CA . GLY A 1 84 ? 13.349 -5.826 7.930 1.00 93.06 84 GLY A CA 1
ATOM 659 C C . GLY A 1 84 ? 12.583 -4.508 7.853 1.00 93.06 84 GLY A C 1
ATOM 660 O O . GLY A 1 84 ? 11.461 -4.503 7.355 1.00 93.06 84 GLY A O 1
ATOM 661 N N . SER A 1 85 ? 13.161 -3.383 8.287 1.00 93.44 85 SER A N 1
ATOM 662 C CA . SER A 1 85 ? 12.522 -2.081 8.083 1.00 93.44 85 SER A CA 1
ATOM 663 C C . SER A 1 85 ? 12.304 -1.832 6.579 1.00 93.44 85 SER A C 1
ATOM 665 O O . SER A 1 85 ? 13.185 -2.165 5.782 1.00 93.44 85 SER A O 1
ATOM 667 N N . PRO A 1 86 ? 11.170 -1.243 6.148 1.00 88.31 86 PRO A N 1
ATOM 668 C CA . PRO A 1 86 ? 10.826 -1.154 4.725 1.00 88.31 86 PRO A CA 1
ATOM 669 C C . PRO A 1 86 ? 11.922 -0.532 3.853 1.00 88.31 86 PRO A C 1
ATOM 671 O O . PRO A 1 86 ? 12.215 -1.033 2.771 1.00 88.31 86 PRO A O 1
ATOM 674 N N . VAL A 1 87 ? 12.577 0.523 4.350 1.00 91.38 87 VAL A N 1
ATOM 675 C CA . VAL A 1 87 ? 13.663 1.212 3.637 1.00 91.38 87 VAL A CA 1
ATOM 676 C C . VAL A 1 87 ? 14.866 0.287 3.435 1.00 91.38 87 VAL A C 1
ATOM 678 O O . VAL A 1 87 ? 15.369 0.168 2.319 1.00 91.38 87 VAL A O 1
ATOM 681 N N . ILE A 1 88 ? 15.311 -0.401 4.490 1.00 95.94 88 ILE A N 1
ATOM 682 C CA . ILE A 1 88 ? 16.482 -1.284 4.433 1.00 95.94 88 ILE A CA 1
ATOM 683 C C . ILE A 1 88 ? 16.169 -2.558 3.642 1.00 95.94 88 ILE A C 1
ATOM 685 O O . ILE A 1 88 ? 16.966 -2.962 2.797 1.00 95.94 88 ILE A O 1
ATOM 689 N N . ALA A 1 89 ? 14.993 -3.153 3.838 1.00 95.75 89 ALA A N 1
ATOM 690 C CA . ALA A 1 89 ? 14.554 -4.346 3.123 1.00 95.75 89 ALA A CA 1
ATOM 691 C C . ALA A 1 89 ? 14.475 -4.114 1.603 1.00 95.75 89 ALA A C 1
ATOM 693 O O . ALA A 1 89 ? 14.963 -4.937 0.820 1.00 95.75 89 ALA A O 1
ATOM 694 N N . LEU A 1 90 ? 13.907 -2.981 1.172 1.00 93.88 90 LEU A N 1
ATOM 695 C CA . LEU A 1 90 ? 13.862 -2.595 -0.242 1.00 93.88 90 LEU A CA 1
ATOM 696 C C . LEU A 1 90 ? 15.258 -2.293 -0.795 1.00 93.88 90 LEU A C 1
ATOM 698 O O . LEU A 1 90 ? 15.568 -2.714 -1.908 1.00 93.88 90 LEU A O 1
ATOM 702 N N . LEU A 1 91 ? 16.123 -1.635 -0.017 1.00 95.06 91 LEU A N 1
ATOM 703 C CA . LEU A 1 91 ? 17.503 -1.352 -0.418 1.00 95.06 91 LEU A CA 1
ATOM 704 C C . LEU A 1 91 ? 18.315 -2.640 -0.628 1.00 95.06 91 LEU A C 1
ATOM 706 O O . LEU A 1 91 ? 18.968 -2.802 -1.659 1.00 95.06 91 LEU A O 1
ATOM 710 N N . ILE A 1 92 ? 18.230 -3.584 0.312 1.00 96.12 92 ILE A N 1
ATOM 711 C CA . ILE A 1 92 ? 18.857 -4.908 0.198 1.00 96.12 92 ILE A CA 1
ATOM 712 C C . ILE A 1 92 ? 18.338 -5.632 -1.045 1.00 96.12 92 ILE A C 1
ATOM 714 O O . ILE A 1 92 ? 19.123 -6.203 -1.801 1.00 96.12 92 ILE A O 1
ATOM 718 N N . SER A 1 93 ? 17.030 -5.573 -1.288 1.00 95.62 93 SER A N 1
ATOM 719 C CA . SER A 1 93 ? 16.405 -6.223 -2.443 1.00 95.62 93 SER A CA 1
ATOM 720 C C . SER A 1 93 ? 16.821 -5.590 -3.769 1.00 95.62 93 SER A C 1
ATOM 722 O O . SER A 1 93 ? 17.054 -6.306 -4.741 1.00 95.62 93 SER A O 1
ATOM 724 N N . CYS A 1 94 ? 17.006 -4.269 -3.801 1.00 93.69 94 CYS A N 1
ATOM 725 C CA . CYS A 1 94 ? 17.545 -3.543 -4.947 1.00 93.69 94 CYS A CA 1
ATOM 726 C C . CYS A 1 94 ? 18.983 -3.983 -5.266 1.00 93.69 94 CYS A C 1
ATOM 728 O O . CYS A 1 94 ? 19.287 -4.351 -6.402 1.00 93.69 94 CYS A O 1
ATOM 730 N N . PHE A 1 95 ? 19.861 -4.060 -4.260 1.00 94.38 95 PHE A N 1
ATOM 731 C CA . PHE A 1 95 ? 21.223 -4.563 -4.464 1.00 94.38 95 PHE A CA 1
ATOM 732 C C . PHE A 1 95 ? 21.253 -6.038 -4.872 1.00 94.38 95 PHE A C 1
ATOM 734 O O . PHE A 1 95 ? 22.024 -6.417 -5.759 1.00 94.38 95 PHE A O 1
ATOM 741 N N . ALA A 1 96 ? 20.386 -6.866 -4.286 1.00 94.31 96 ALA A N 1
ATOM 742 C CA . ALA A 1 96 ? 20.220 -8.253 -4.700 1.00 94.31 96 ALA A CA 1
ATOM 743 C C . ALA A 1 96 ? 19.777 -8.346 -6.170 1.00 94.31 96 ALA A C 1
ATOM 745 O O . ALA A 1 96 ? 20.311 -9.177 -6.904 1.00 94.31 96 ALA A O 1
ATOM 746 N N . ALA A 1 97 ? 18.878 -7.470 -6.629 1.00 92.19 97 ALA A N 1
ATOM 747 C CA . ALA A 1 97 ? 18.458 -7.390 -8.025 1.00 92.19 97 ALA A CA 1
ATOM 748 C C . ALA A 1 97 ? 19.606 -6.973 -8.958 1.00 92.19 97 ALA A C 1
ATOM 750 O O . ALA A 1 97 ? 19.857 -7.659 -9.950 1.00 92.19 97 ALA A O 1
ATOM 751 N N . PHE A 1 98 ? 20.365 -5.923 -8.622 1.00 91.69 98 PHE A N 1
ATOM 752 C CA . PHE A 1 98 ? 21.537 -5.505 -9.406 1.00 91.69 98 PHE A CA 1
ATOM 753 C C . PHE A 1 98 ? 22.567 -6.621 -9.555 1.00 91.69 98 PHE A C 1
ATOM 755 O O . PHE A 1 98 ? 23.151 -6.790 -10.627 1.00 91.69 98 PHE A O 1
ATOM 762 N N . TYR A 1 99 ? 22.784 -7.403 -8.501 1.00 91.38 99 TYR A N 1
ATOM 763 C CA . TYR A 1 99 ? 23.731 -8.505 -8.543 1.00 91.38 99 TYR A CA 1
ATOM 764 C C . TYR A 1 99 ? 23.186 -9.715 -9.313 1.00 91.38 99 TYR A C 1
ATOM 766 O O . TYR A 1 99 ? 23.823 -10.182 -10.256 1.00 91.38 99 TYR A O 1
ATOM 774 N N . LEU A 1 100 ? 22.010 -10.222 -8.932 1.00 91.00 100 LEU A N 1
ATOM 775 C CA . LEU A 1 100 ? 21.471 -11.493 -9.423 1.00 91.00 100 LEU A CA 1
ATOM 776 C C . LEU A 1 100 ? 20.810 -11.394 -10.803 1.00 91.00 100 LEU A C 1
ATOM 778 O O . LEU A 1 100 ? 20.899 -12.355 -11.564 1.00 91.00 100 LEU A O 1
ATOM 782 N N . LEU A 1 101 ? 20.151 -10.275 -11.120 1.00 86.94 101 LEU A N 1
ATOM 783 C CA . LEU A 1 101 ? 19.503 -10.037 -12.421 1.00 86.94 101 LEU A CA 1
ATOM 784 C C . LEU A 1 101 ? 20.365 -9.183 -13.352 1.00 86.94 101 LEU A C 1
ATOM 786 O O . LEU A 1 101 ? 20.170 -9.227 -14.560 1.00 86.94 101 LEU A O 1
ATOM 790 N N . GLY A 1 102 ? 21.304 -8.413 -12.797 1.00 86.81 102 GLY A N 1
ATOM 791 C CA . GLY A 1 102 ? 22.238 -7.591 -13.559 1.00 86.81 102 GLY A CA 1
ATOM 792 C C . GLY A 1 102 ? 23.570 -8.290 -13.798 1.00 86.81 102 GLY A C 1
ATOM 793 O O . GLY A 1 102 ? 23.789 -8.924 -14.829 1.00 86.81 102 GLY A O 1
ATOM 794 N N . ILE A 1 103 ? 24.483 -8.157 -12.837 1.00 87.50 103 ILE A N 1
ATOM 795 C CA . ILE A 1 103 ? 25.895 -8.544 -12.983 1.00 87.50 103 ILE A CA 1
ATOM 796 C C . ILE A 1 103 ? 26.046 -10.035 -13.311 1.00 87.50 103 ILE A C 1
ATOM 798 O O . ILE A 1 103 ? 26.791 -10.390 -14.222 1.00 87.50 103 ILE A O 1
ATOM 802 N N . LYS A 1 104 ? 25.324 -10.913 -12.604 1.00 87.44 104 LYS A N 1
ATOM 803 C CA . LYS A 1 104 ? 25.383 -12.369 -12.815 1.00 87.44 104 LYS A CA 1
ATOM 804 C C . LYS A 1 104 ? 24.850 -12.796 -14.190 1.00 87.44 104 LYS A C 1
ATOM 806 O O . LYS A 1 104 ? 25.265 -13.831 -14.694 1.00 87.44 104 LYS A O 1
ATOM 811 N N . GLN A 1 105 ? 23.993 -11.977 -14.795 1.00 84.00 105 GLN A N 1
ATOM 812 C CA . GLN A 1 105 ? 23.439 -12.173 -16.137 1.00 84.00 105 GLN A CA 1
ATOM 813 C C . GLN A 1 105 ? 24.290 -11.507 -17.232 1.00 84.00 105 GLN A C 1
ATOM 815 O O . GLN A 1 105 ? 23.858 -11.401 -18.374 1.00 84.00 105 GLN A O 1
ATOM 820 N N . GLY A 1 106 ? 25.488 -11.016 -16.894 1.00 83.44 106 GLY A N 1
ATOM 821 C CA . GLY A 1 106 ? 26.395 -10.374 -17.846 1.00 83.44 106 GLY A CA 1
ATOM 822 C C . GLY A 1 106 ? 26.038 -8.925 -18.191 1.00 83.44 106 GLY A C 1
ATOM 823 O O . GLY A 1 106 ? 26.660 -8.342 -19.080 1.00 83.44 106 GLY A O 1
ATOM 824 N N . ILE A 1 107 ? 25.078 -8.302 -17.494 1.00 85.38 107 ILE A N 1
ATOM 825 C CA . ILE A 1 107 ? 24.737 -6.893 -17.724 1.00 85.38 107 ILE A CA 1
ATOM 826 C C . ILE A 1 107 ? 25.899 -6.006 -17.258 1.00 85.38 107 ILE A C 1
ATOM 828 O O . ILE A 1 107 ? 26.323 -6.035 -16.101 1.00 85.38 107 ILE A O 1
ATOM 832 N N . ASN A 1 108 ? 26.406 -5.172 -18.169 1.00 87.94 108 ASN A N 1
ATOM 833 C CA . ASN A 1 108 ? 27.491 -4.237 -17.882 1.00 87.94 108 ASN A CA 1
ATOM 834 C C . ASN A 1 108 ? 27.063 -3.193 -16.831 1.00 87.94 108 ASN A C 1
ATOM 836 O O . ASN A 1 108 ? 25.966 -2.637 -16.900 1.00 87.94 108 ASN A O 1
ATOM 840 N N . LYS A 1 109 ? 27.975 -2.829 -15.920 1.00 88.38 109 LYS A N 1
ATOM 841 C CA . LYS A 1 109 ? 27.813 -1.734 -14.946 1.00 88.38 109 LYS A CA 1
ATOM 842 C C . LYS A 1 109 ? 27.312 -0.427 -15.574 1.00 88.38 109 LYS A C 1
ATOM 844 O O . LYS A 1 109 ? 26.515 0.269 -14.954 1.00 88.38 109 LYS A O 1
ATOM 849 N N . LYS A 1 110 ? 27.740 -0.098 -16.803 1.00 88.94 110 LYS A N 1
ATOM 850 C CA . LYS A 1 110 ? 27.253 1.092 -17.531 1.00 88.94 110 LYS A CA 1
ATOM 851 C C . LYS A 1 110 ? 25.750 1.025 -17.818 1.00 88.94 110 LYS A C 1
ATOM 853 O O . LYS A 1 110 ? 25.065 2.031 -17.679 1.00 88.94 110 LYS A O 1
ATOM 858 N N . MET A 1 111 ? 25.249 -0.154 -18.185 1.00 84.50 111 MET A N 1
ATOM 859 C CA . MET A 1 111 ? 23.826 -0.378 -18.432 1.00 84.50 111 MET A CA 1
ATOM 860 C C . MET A 1 111 ? 23.031 -0.327 -17.125 1.00 84.50 111 MET A C 1
ATOM 862 O O . MET A 1 111 ? 22.001 0.329 -17.082 1.00 84.50 111 MET A O 1
ATOM 866 N N . ILE A 1 112 ? 23.543 -0.931 -16.043 1.00 87.81 112 ILE A N 1
ATOM 867 C CA . ILE A 1 11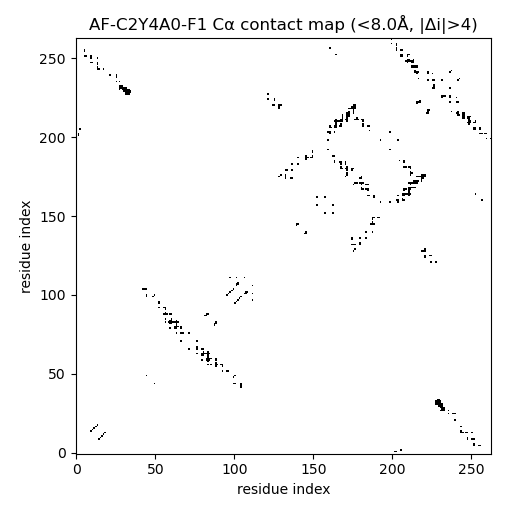2 ? 22.913 -0.834 -14.713 1.00 87.81 112 ILE A CA 1
ATOM 868 C C . ILE A 1 112 ? 22.790 0.633 -14.289 1.00 87.81 112 ILE A C 1
ATOM 870 O O . ILE A 1 112 ? 21.711 1.060 -13.900 1.00 87.81 112 ILE A O 1
ATOM 874 N N . LYS A 1 113 ? 23.863 1.425 -14.428 1.00 89.94 113 LYS A N 1
ATOM 875 C CA . LYS A 1 113 ? 23.823 2.864 -14.138 1.00 89.94 113 LYS A CA 1
ATOM 876 C C . LYS A 1 113 ? 22.751 3.574 -14.968 1.00 89.94 113 LYS A C 1
ATOM 878 O O . LYS A 1 113 ? 21.957 4.314 -14.406 1.00 89.94 113 LYS A O 1
ATOM 883 N N . LYS A 1 114 ? 22.724 3.332 -16.282 1.00 87.75 114 LYS A N 1
ATOM 884 C CA . LYS A 1 114 ? 21.742 3.939 -17.186 1.00 87.75 114 LYS A CA 1
ATOM 885 C C . LYS A 1 114 ? 20.303 3.620 -16.757 1.00 87.75 114 LYS A C 1
ATOM 887 O O . LYS A 1 114 ? 19.501 4.536 -16.652 1.00 87.75 114 LYS A O 1
ATOM 892 N N . LEU A 1 115 ? 20.005 2.357 -16.447 1.00 84.69 115 LEU A N 1
ATOM 893 C CA . LEU A 1 115 ? 18.682 1.932 -15.971 1.00 84.69 115 LEU A CA 1
ATOM 894 C C . LEU A 1 115 ? 18.301 2.602 -14.644 1.00 84.69 115 LEU A C 1
ATOM 896 O O . LEU A 1 115 ? 17.158 3.022 -14.467 1.00 84.69 115 LEU A O 1
ATOM 900 N N . THR A 1 116 ? 19.253 2.731 -13.718 1.00 87.81 116 THR A N 1
ATOM 901 C CA . THR A 1 116 ? 19.041 3.458 -12.460 1.00 87.81 116 THR A CA 1
ATOM 902 C C . THR A 1 116 ? 18.732 4.933 -12.714 1.00 87.81 116 THR A C 1
ATOM 904 O O . THR A 1 116 ? 17.790 5.453 -12.123 1.00 87.81 116 THR A O 1
ATOM 907 N N . ASP A 1 117 ? 19.473 5.591 -13.610 1.00 87.81 117 ASP A N 1
ATOM 908 C CA . ASP A 1 117 ? 19.256 7.001 -13.960 1.00 87.81 117 ASP A CA 1
ATOM 909 C C . ASP A 1 117 ? 17.870 7.205 -14.605 1.00 87.81 117 ASP A C 1
ATOM 911 O O . ASP A 1 117 ? 17.131 8.111 -14.222 1.00 87.81 117 ASP A O 1
ATOM 915 N N . GLU A 1 118 ? 17.477 6.328 -15.535 1.00 84.19 118 GLU A N 1
ATOM 916 C CA . GLU A 1 118 ? 16.163 6.362 -16.199 1.00 84.19 118 GLU A CA 1
ATOM 917 C C . GLU A 1 118 ? 15.004 6.114 -15.220 1.00 84.19 118 GLU A C 1
ATOM 919 O O . GLU A 1 118 ? 13.924 6.680 -15.382 1.00 84.19 118 GLU A O 1
ATOM 924 N N . SER A 1 119 ? 15.235 5.338 -14.156 1.00 81.31 119 SER A N 1
ATOM 925 C CA . SER A 1 119 ? 14.229 5.056 -13.123 1.00 81.31 119 SER A CA 1
ATOM 926 C C . SER A 1 119 ? 13.951 6.244 -12.193 1.00 81.31 119 SER A C 1
ATOM 928 O O . SER A 1 119 ? 12.922 6.256 -11.520 1.00 81.31 119 SER A O 1
ATOM 930 N N . LEU A 1 120 ? 14.830 7.252 -12.132 1.00 83.81 120 LEU A N 1
ATOM 931 C CA . LEU A 1 120 ? 14.640 8.418 -11.257 1.00 83.81 120 LEU A CA 1
ATOM 932 C C . LEU A 1 120 ? 13.532 9.351 -11.756 1.00 83.81 120 LEU A C 1
ATOM 934 O O . LEU A 1 120 ? 12.792 9.910 -10.947 1.00 83.81 120 LEU A O 1
ATOM 938 N N . LEU A 1 121 ? 13.404 9.508 -13.075 1.00 76.56 121 LEU A N 1
ATOM 939 C CA . LEU A 1 121 ? 12.444 10.421 -13.704 1.00 76.56 121 LEU A CA 1
ATOM 940 C C . LEU A 1 121 ? 10.984 10.085 -13.340 1.00 76.56 121 LEU A C 1
ATOM 942 O O . LEU A 1 121 ? 10.294 10.970 -12.831 1.00 76.56 121 LEU A O 1
ATOM 946 N N . PRO A 1 122 ? 10.521 8.825 -13.489 1.00 70.88 122 PRO A N 1
ATOM 947 C CA . PRO A 1 122 ? 9.173 8.423 -13.078 1.00 70.88 122 PRO A CA 1
ATOM 948 C C . PRO A 1 122 ? 8.930 8.553 -11.568 1.00 70.88 122 PRO A C 1
ATOM 950 O O . PRO A 1 122 ? 7.801 8.764 -11.133 1.00 70.88 122 PRO A O 1
ATOM 953 N N . VAL A 1 123 ? 9.982 8.419 -10.753 1.00 76.25 123 VAL A N 1
ATOM 954 C CA . VAL A 1 123 ? 9.885 8.429 -9.285 1.00 76.25 123 VAL A CA 1
ATOM 955 C C . VAL A 1 123 ? 9.930 9.853 -8.713 1.00 76.25 123 VAL A C 1
ATOM 957 O O . VAL A 1 123 ? 9.430 10.088 -7.614 1.00 76.25 123 VAL A O 1
ATOM 960 N N . GLY A 1 124 ? 10.470 10.830 -9.447 1.00 79.19 124 GLY A N 1
ATOM 961 C CA . GLY A 1 124 ? 10.598 12.214 -8.982 1.00 79.19 124 GLY A CA 1
ATOM 962 C C . GLY A 1 124 ? 9.258 12.867 -8.626 1.00 79.19 124 GLY A C 1
ATOM 963 O O . GLY A 1 124 ? 9.105 13.401 -7.527 1.00 79.19 124 GLY A O 1
ATOM 964 N N . SER A 1 125 ? 8.263 12.773 -9.513 1.00 70.06 125 SER A N 1
ATOM 965 C CA . SER A 1 125 ? 6.907 13.285 -9.249 1.00 70.06 125 SER A CA 1
ATOM 966 C C . SER A 1 125 ? 6.242 12.555 -8.078 1.00 70.06 125 SER A C 1
ATOM 968 O O . SER A 1 125 ? 5.626 13.189 -7.222 1.00 70.06 125 SER A O 1
ATOM 970 N N . ILE A 1 126 ? 6.441 11.238 -7.988 1.00 71.00 126 ILE A N 1
ATOM 971 C CA . ILE A 1 126 ? 5.944 10.389 -6.900 1.00 71.00 126 ILE A CA 1
ATOM 972 C C . ILE A 1 126 ? 6.503 10.844 -5.542 1.00 71.00 126 ILE A C 1
ATOM 974 O O . ILE A 1 126 ? 5.738 11.005 -4.591 1.00 71.00 126 ILE A O 1
ATOM 978 N N . ILE A 1 127 ? 7.812 11.102 -5.442 1.00 79.88 127 ILE A N 1
ATOM 979 C CA . ILE A 1 127 ? 8.451 11.569 -4.200 1.00 79.88 127 ILE A CA 1
ATOM 980 C C . ILE A 1 127 ? 7.882 12.924 -3.766 1.00 79.88 127 ILE A C 1
ATOM 982 O O . ILE A 1 127 ? 7.588 13.103 -2.583 1.00 79.88 127 ILE A O 1
ATOM 986 N N . LEU A 1 128 ? 7.696 13.862 -4.700 1.00 79.75 128 LEU A N 1
ATOM 987 C CA . LEU A 1 128 ? 7.145 15.188 -4.398 1.00 79.75 128 LEU A CA 1
ATOM 988 C C . LEU A 1 128 ? 5.711 15.102 -3.859 1.00 79.75 128 LEU A C 1
ATOM 990 O O . LEU A 1 128 ? 5.394 15.747 -2.859 1.00 79.75 128 LEU A O 1
ATOM 994 N N . ILE A 1 129 ? 4.870 14.265 -4.472 1.00 68.56 129 ILE A N 1
ATOM 995 C CA . ILE A 1 129 ? 3.493 14.021 -4.023 1.00 68.56 129 ILE A CA 1
ATOM 996 C C . ILE A 1 129 ? 3.482 13.417 -2.610 1.00 68.56 129 ILE A C 1
ATOM 998 O O . ILE A 1 129 ? 2.768 13.904 -1.732 1.00 68.56 129 ILE A O 1
ATOM 1002 N N . ILE A 1 130 ? 4.310 12.396 -2.356 1.00 70.94 130 ILE A N 1
ATOM 1003 C CA . ILE A 1 130 ? 4.403 11.748 -1.037 1.00 70.94 130 ILE A CA 1
ATOM 1004 C C . ILE A 1 130 ? 4.888 12.739 0.031 1.00 70.94 130 ILE A C 1
ATOM 1006 O O . ILE A 1 130 ? 4.319 12.786 1.125 1.00 70.94 130 ILE A O 1
ATOM 1010 N N . GLY A 1 131 ? 5.910 13.545 -0.276 1.00 78.69 131 GLY A N 1
ATOM 1011 C CA . GLY A 1 131 ? 6.445 14.562 0.632 1.00 78.69 131 GLY A CA 1
ATOM 1012 C C . GLY A 1 131 ? 5.409 15.628 0.997 1.00 78.69 131 GLY A C 1
ATOM 1013 O O . GLY A 1 131 ? 5.231 15.934 2.178 1.00 78.69 131 GLY A O 1
ATOM 1014 N N . ALA A 1 132 ? 4.665 16.131 0.007 1.00 76.31 132 ALA A N 1
ATOM 1015 C CA . ALA A 1 132 ? 3.571 17.076 0.225 1.00 76.31 132 ALA A CA 1
ATOM 1016 C C . ALA A 1 132 ? 2.453 16.475 1.099 1.00 76.31 132 ALA A C 1
ATOM 1018 O O . ALA A 1 132 ? 1.992 17.123 2.041 1.00 76.31 132 ALA A O 1
ATOM 1019 N N . GLY A 1 133 ? 2.071 15.216 0.853 1.00 70.25 133 GLY A N 1
ATOM 1020 C CA . GLY A 1 133 ? 1.097 14.496 1.680 1.00 70.25 133 GLY A CA 1
ATOM 1021 C C . GLY A 1 133 ? 1.545 14.348 3.140 1.00 70.25 133 GLY A C 1
ATOM 1022 O O . GLY A 1 133 ? 0.743 14.536 4.055 1.00 70.25 133 GLY A O 1
ATOM 1023 N N . GLY A 1 134 ? 2.833 14.077 3.375 1.00 75.00 134 GLY A N 1
ATOM 1024 C CA . GLY A 1 134 ? 3.416 14.015 4.719 1.00 75.00 134 GLY A CA 1
ATOM 1025 C C . GLY A 1 134 ? 3.345 15.347 5.474 1.00 75.00 134 GLY A C 1
ATOM 1026 O O . GLY A 1 134 ? 2.950 15.364 6.639 1.00 75.00 134 GLY A O 1
ATOM 1027 N N . GLY A 1 135 ? 3.657 16.464 4.807 1.00 81.88 135 GLY A N 1
ATOM 1028 C CA . GLY A 1 135 ? 3.517 17.806 5.386 1.00 81.88 135 GLY A CA 1
ATOM 1029 C C . GLY A 1 135 ? 2.063 18.162 5.713 1.00 81.88 135 GLY A C 1
ATOM 1030 O O . GLY A 1 135 ? 1.769 18.640 6.807 1.00 81.88 135 GLY A O 1
ATOM 1031 N N . PHE A 1 136 ? 1.129 17.851 4.809 1.00 75.12 136 PHE A N 1
ATOM 1032 C CA . PHE A 1 136 ? -0.301 18.079 5.035 1.00 75.12 136 PHE A CA 1
ATOM 1033 C C . PHE A 1 13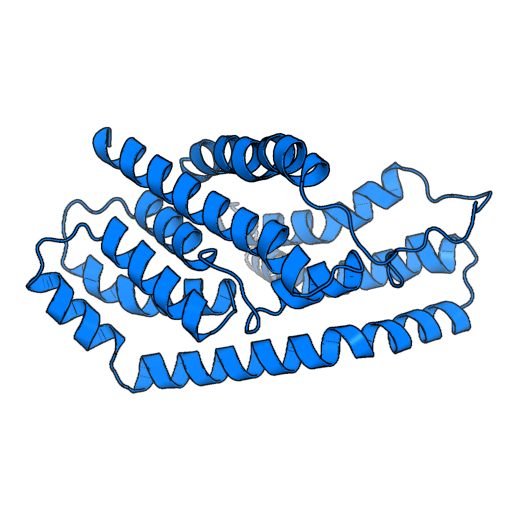6 ? -0.854 17.266 6.214 1.00 75.12 136 PHE A C 1
ATOM 1035 O O . PHE A 1 136 ? -1.647 17.788 6.997 1.00 75.12 136 PHE A O 1
ATOM 1042 N N . LYS A 1 137 ? -0.397 16.018 6.402 1.00 74.19 137 LYS A N 1
ATOM 1043 C CA . LYS A 1 137 ? -0.712 15.224 7.602 1.00 74.19 137 LYS A CA 1
ATOM 1044 C C . LYS A 1 137 ? -0.353 15.973 8.884 1.00 74.19 137 LYS A C 1
ATOM 1046 O O . LYS A 1 137 ? -1.151 15.971 9.817 1.00 74.19 137 LYS A O 1
ATOM 1051 N N . GLN A 1 138 ? 0.826 16.589 8.939 1.00 80.00 138 GLN A N 1
ATOM 1052 C CA . GLN A 1 138 ? 1.265 17.288 10.143 1.00 80.00 138 GLN A CA 1
ATOM 1053 C C . GLN A 1 138 ? 0.365 18.495 10.438 1.00 80.00 138 GLN A C 1
ATOM 1055 O O . GLN A 1 138 ? -0.080 18.655 11.570 1.00 80.00 138 GLN A O 1
ATOM 1060 N N . ILE A 1 139 ? -0.017 19.251 9.404 1.00 84.19 139 ILE A N 1
ATOM 1061 C CA . ILE A 1 139 ? -0.975 20.362 9.519 1.00 84.19 139 ILE A CA 1
ATOM 1062 C C . ILE A 1 139 ? -2.345 19.872 10.022 1.00 84.19 139 ILE A C 1
ATOM 1064 O O . ILE A 1 139 ? -2.949 20.513 10.879 1.00 84.19 139 ILE A O 1
ATOM 1068 N N . LEU A 1 140 ? -2.852 18.731 9.538 1.00 73.25 140 LEU A N 1
ATOM 1069 C CA . LEU A 1 140 ? -4.122 18.157 10.015 1.00 73.25 140 LEU A CA 1
ATOM 1070 C C . LEU A 1 140 ? -4.078 17.763 11.498 1.00 73.25 140 LEU A C 1
ATOM 1072 O O . LEU A 1 140 ? -5.061 17.945 12.214 1.00 73.25 140 LEU A O 1
ATOM 1076 N N . ILE A 1 141 ? -2.950 17.222 11.958 1.00 73.31 141 ILE A N 1
ATOM 1077 C CA . ILE A 1 141 ? -2.761 16.855 13.365 1.00 73.31 141 ILE A CA 1
ATOM 1078 C C . ILE A 1 141 ? -2.669 18.122 14.226 1.00 73.31 141 ILE A C 1
ATOM 1080 O O . ILE A 1 141 ? -3.378 18.236 15.224 1.00 73.31 141 ILE A O 1
ATOM 1084 N N . GLU A 1 142 ? -1.848 19.093 13.821 1.00 82.88 142 GLU A N 1
ATOM 1085 C CA . GLU A 1 142 ? -1.603 20.331 14.576 1.00 82.88 142 GLU A CA 1
ATOM 1086 C C . GLU A 1 142 ? -2.807 21.280 14.596 1.00 82.88 142 GLU A C 1
ATOM 1088 O O . GLU A 1 142 ? -3.022 21.979 15.581 1.00 82.88 142 GLU A O 1
ATOM 1093 N N . SER A 1 143 ? -3.636 21.274 13.550 1.00 83.38 143 SER A N 1
ATOM 1094 C CA . SER A 1 143 ? -4.876 22.064 13.496 1.00 83.38 143 SER A CA 1
ATOM 1095 C C . SER A 1 143 ? -5.980 21.551 14.428 1.00 83.38 143 SER A C 1
ATOM 1097 O O . SER A 1 143 ? -7.018 22.199 14.552 1.00 83.38 143 SER A O 1
ATOM 1099 N N . GLY A 1 144 ? -5.792 20.398 15.079 1.00 77.25 144 GLY A N 1
ATOM 1100 C CA . GLY A 1 144 ? -6.782 19.834 15.998 1.00 77.25 144 GLY A CA 1
ATOM 1101 C C . GLY A 1 144 ? -8.013 19.242 15.305 1.00 77.25 144 GLY A C 1
ATOM 1102 O O . GLY A 1 144 ? -9.002 18.940 15.973 1.00 77.25 144 GLY A O 1
ATOM 1103 N N . VAL A 1 145 ? -7.962 19.022 13.983 1.00 75.81 145 VAL A N 1
ATOM 1104 C CA . VAL A 1 145 ? -9.056 18.397 13.213 1.00 75.81 145 VAL A CA 1
ATOM 1105 C C . VAL A 1 145 ? -9.429 17.030 13.790 1.00 75.81 145 VAL A C 1
ATOM 1107 O O . VAL A 1 145 ? -10.607 16.685 13.837 1.00 75.81 145 VAL A O 1
ATOM 1110 N N . GLY A 1 146 ? -8.448 16.273 14.291 1.00 67.00 146 GLY A N 1
ATOM 1111 C CA . GLY A 1 146 ? -8.708 14.998 14.956 1.00 67.00 146 GLY A CA 1
ATOM 1112 C C . GLY A 1 146 ? -9.623 15.127 16.174 1.00 67.00 146 GLY A C 1
ATOM 1113 O O . GLY A 1 146 ? -10.568 14.357 16.316 1.00 67.00 146 GLY A O 1
ATOM 1114 N N . THR A 1 147 ? -9.393 16.148 16.999 1.00 71.38 147 THR A N 1
ATOM 1115 C CA . THR A 1 147 ? -10.204 16.446 18.186 1.00 71.38 147 THR A CA 1
ATOM 1116 C C . THR A 1 147 ? -11.617 16.882 17.806 1.00 71.38 147 THR A C 1
ATOM 1118 O O . THR A 1 147 ? -12.581 16.435 18.420 1.00 71.38 147 THR A O 1
ATOM 1121 N N . ALA A 1 148 ? -11.766 17.701 16.762 1.00 75.81 148 ALA A N 1
ATOM 1122 C CA . ALA A 1 148 ? -13.081 18.112 16.270 1.00 75.81 148 ALA A CA 1
ATOM 1123 C C . ALA A 1 148 ? -13.897 16.916 15.744 1.00 75.81 148 ALA A C 1
ATOM 1125 O O . ALA A 1 148 ? -15.076 16.778 16.065 1.00 75.81 148 ALA A O 1
ATOM 1126 N N . ILE A 1 149 ? -13.264 16.011 14.987 1.00 69.31 149 ILE A N 1
ATOM 1127 C CA . ILE A 1 149 ? -13.899 14.777 14.499 1.00 69.31 149 ILE A CA 1
ATOM 1128 C C . ILE A 1 149 ? -14.291 13.862 15.669 1.00 69.31 149 ILE A C 1
ATOM 1130 O O . ILE A 1 149 ? -15.378 13.287 15.642 1.00 69.31 149 ILE A O 1
ATOM 1134 N N . ALA A 1 150 ? -13.445 13.752 16.698 1.00 65.00 150 ALA A N 1
ATOM 1135 C CA . ALA A 1 150 ? -13.736 12.990 17.913 1.00 65.00 150 ALA A CA 1
ATOM 1136 C C . ALA A 1 150 ? -14.996 13.502 18.623 1.00 65.00 150 ALA A C 1
ATOM 1138 O O . ALA A 1 150 ? -15.915 12.731 18.880 1.00 65.00 150 ALA A O 1
ATOM 1139 N N . GLN A 1 151 ? -15.075 14.814 18.856 1.00 72.44 151 GLN A N 1
ATOM 1140 C CA . GLN A 1 151 ? -16.226 15.457 19.496 1.00 72.44 151 GLN A CA 1
ATOM 1141 C C . GLN A 1 151 ? -17.502 15.311 18.657 1.00 72.44 151 GLN A C 1
ATOM 1143 O O . GLN A 1 151 ? -18.573 15.023 19.183 1.00 72.44 151 GLN A O 1
ATOM 1148 N N . MET A 1 152 ? -17.406 15.439 17.330 1.00 70.44 152 MET A N 1
ATOM 1149 C CA . MET A 1 152 ? -18.543 15.171 16.444 1.00 70.44 152 MET A CA 1
ATOM 1150 C C . MET A 1 152 ? -19.004 13.710 16.523 1.00 70.44 152 MET A C 1
ATOM 1152 O O . MET A 1 152 ? -20.205 13.450 16.481 1.00 70.44 152 MET A O 1
ATOM 1156 N N . ALA A 1 153 ? -18.075 12.761 16.653 1.00 65.25 153 ALA A N 1
ATOM 1157 C CA . ALA A 1 153 ? -18.386 11.342 16.795 1.00 65.25 153 ALA A CA 1
ATOM 1158 C C . ALA A 1 153 ? -18.991 10.976 18.161 1.00 65.25 153 ALA A C 1
ATOM 1160 O O . ALA A 1 153 ? -19.671 9.963 18.251 1.00 65.25 153 ALA A O 1
ATOM 1161 N N . GLU A 1 154 ? -18.801 11.784 19.207 1.00 66.31 154 GLU A N 1
ATOM 1162 C CA . GLU A 1 154 ? -19.538 11.621 20.471 1.00 66.31 154 GLU A CA 1
ATOM 1163 C C . GLU A 1 154 ? -21.015 12.025 20.324 1.00 66.31 154 GLU A C 1
ATOM 1165 O O . GLU A 1 154 ? -21.893 11.448 20.967 1.00 66.31 154 GLU A O 1
ATOM 1170 N N . HIS A 1 155 ? -21.311 12.995 19.453 1.00 68.06 155 HIS A N 1
ATOM 1171 C CA . HIS A 1 155 ? -22.673 13.487 19.210 1.00 68.06 155 HIS A CA 1
ATOM 1172 C C . HIS A 1 155 ? -23.435 12.707 18.134 1.00 68.06 155 HIS A C 1
ATOM 1174 O O . HIS A 1 155 ? -24.667 12.685 18.136 1.00 68.06 155 HIS A O 1
ATOM 1180 N N . ILE A 1 156 ? -22.723 12.068 17.208 1.00 65.69 156 ILE A N 1
ATOM 1181 C CA . ILE A 1 156 ? -23.301 11.184 16.201 1.00 65.69 156 ILE A CA 1
ATOM 1182 C C . ILE A 1 156 ? -23.137 9.762 16.727 1.00 65.69 156 ILE A C 1
ATOM 1184 O O . ILE A 1 156 ? -22.015 9.327 16.926 1.00 65.69 156 ILE A O 1
ATOM 1188 N N . SER A 1 157 ? -24.220 9.006 16.918 1.00 68.00 157 SER A N 1
ATOM 1189 C CA . SER A 1 157 ? -24.185 7.596 17.356 1.00 68.00 157 SER A CA 1
ATOM 1190 C C . SER A 1 157 ? -23.616 6.652 16.278 1.00 68.00 157 SER A C 1
ATOM 1192 O O . SER A 1 157 ? -24.238 5.661 15.896 1.00 68.00 157 SER A O 1
ATOM 1194 N N . LEU A 1 158 ? -22.460 6.993 15.712 1.00 72.25 158 LEU A N 1
ATOM 1195 C CA . LEU A 1 158 ? -21.804 6.275 14.639 1.00 72.25 158 LEU A CA 1
ATOM 1196 C C . LEU A 1 158 ? -20.895 5.195 15.226 1.00 72.25 158 LEU A C 1
ATOM 1198 O O . LEU A 1 158 ? -20.163 5.429 16.184 1.00 72.25 158 LEU A O 1
ATOM 1202 N N . SER A 1 159 ? -20.890 4.013 14.610 1.00 84.69 159 SER A N 1
ATOM 1203 C CA . SER A 1 159 ? -19.935 2.970 14.986 1.00 84.69 159 SER A CA 1
ATOM 1204 C C . SER A 1 159 ? -18.491 3.464 14.769 1.00 84.69 159 SER A C 1
ATOM 1206 O O . SER A 1 159 ? -18.192 3.991 13.690 1.00 84.69 159 SER A O 1
ATOM 1208 N N . PRO A 1 160 ? -17.567 3.240 15.723 1.00 84.94 160 PRO A N 1
ATOM 1209 C CA . PRO A 1 160 ? -16.155 3.615 15.587 1.00 84.94 160 PRO A CA 1
ATOM 1210 C C . PRO A 1 160 ? -15.480 3.041 14.343 1.00 84.94 160 PRO A C 1
ATOM 1212 O O 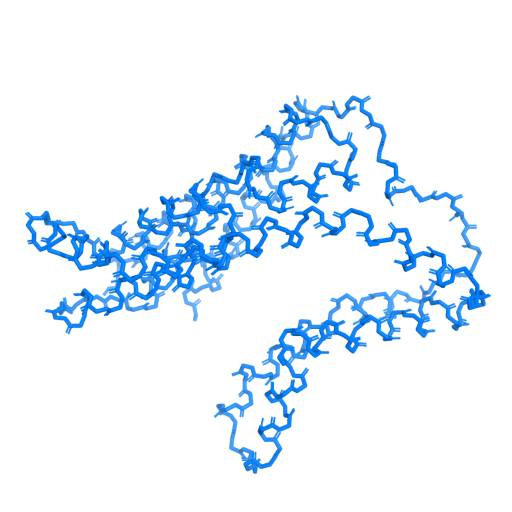. PRO A 1 160 ? -14.613 3.678 13.752 1.00 84.94 160 PRO A O 1
ATOM 1215 N N . ILE A 1 161 ? -15.915 1.858 13.904 1.00 90.12 161 ILE A N 1
ATOM 1216 C CA . ILE A 1 161 ? -15.419 1.200 12.690 1.00 90.12 161 ILE A CA 1
ATOM 1217 C C . ILE A 1 161 ? -15.791 2.012 11.446 1.00 90.12 161 ILE A C 1
ATOM 1219 O O . ILE A 1 161 ? -14.961 2.211 10.558 1.00 90.12 161 ILE A O 1
ATOM 1223 N N . VAL A 1 162 ? -17.022 2.524 11.400 1.00 90.75 162 VAL A N 1
ATOM 1224 C CA . VAL A 1 162 ? -17.501 3.376 10.305 1.00 90.75 162 VAL A CA 1
ATOM 1225 C C . VAL A 1 162 ? -16.780 4.722 10.335 1.00 90.75 162 VAL A C 1
ATOM 1227 O O . VAL A 1 162 ? -16.329 5.194 9.293 1.00 90.75 162 VAL A O 1
ATOM 1230 N N . LEU A 1 163 ? -16.610 5.310 11.524 1.00 88.12 163 LEU A N 1
ATOM 1231 C CA . LEU A 1 163 ? -15.855 6.550 11.698 1.00 88.12 163 LEU A CA 1
ATOM 1232 C C . LEU A 1 163 ? -14.430 6.401 11.156 1.00 88.12 163 LEU A C 1
ATOM 1234 O O . LEU A 1 163 ? -13.996 7.211 10.340 1.00 88.12 163 LEU A O 1
ATOM 1238 N N . ALA A 1 164 ? -13.724 5.345 11.558 1.00 90.69 164 ALA A N 1
ATOM 1239 C CA . ALA A 1 164 ? -12.347 5.112 11.146 1.00 90.69 164 ALA A CA 1
ATOM 1240 C C . ALA A 1 164 ? -12.206 4.937 9.630 1.00 90.69 164 ALA A C 1
ATOM 1242 O O . ALA A 1 164 ? -11.303 5.519 9.025 1.00 90.69 164 ALA A O 1
ATOM 1243 N N . PHE A 1 165 ? -13.130 4.200 9.006 1.00 94.56 165 PHE A N 1
ATOM 1244 C CA . PHE A 1 165 ? -13.186 4.047 7.554 1.00 94.56 165 PHE A CA 1
ATOM 1245 C C . PHE A 1 165 ? -13.392 5.389 6.841 1.00 94.56 165 PHE A C 1
ATOM 1247 O O . PHE A 1 165 ? -12.649 5.715 5.915 1.00 94.56 165 PHE A O 1
ATOM 1254 N N . MET A 1 166 ? -14.360 6.195 7.291 1.00 91.38 166 MET A N 1
ATOM 1255 C CA . MET A 1 166 ? -14.654 7.491 6.674 1.00 91.38 166 MET A CA 1
ATOM 1256 C C . MET A 1 166 ? -13.505 8.483 6.840 1.00 91.38 166 MET A C 1
ATOM 1258 O O . MET A 1 166 ? -13.127 9.138 5.873 1.00 91.38 166 MET A O 1
ATOM 1262 N N . VAL A 1 167 ? -12.920 8.579 8.036 1.00 88.69 167 VAL A N 1
ATOM 1263 C CA . VAL A 1 167 ? -11.783 9.472 8.301 1.00 88.69 167 VAL A CA 1
ATOM 1264 C C . VAL A 1 167 ? -10.591 9.079 7.433 1.00 88.69 167 VAL A C 1
ATOM 1266 O O . VAL A 1 167 ? -10.024 9.932 6.752 1.00 88.69 167 VAL A O 1
ATOM 1269 N N . ALA A 1 168 ? -10.244 7.789 7.386 1.00 92.38 168 ALA A N 1
ATOM 1270 C CA . ALA A 1 168 ? -9.177 7.301 6.516 1.00 92.38 168 ALA A CA 1
ATOM 1271 C C . ALA A 1 168 ? -9.464 7.582 5.036 1.00 92.38 168 ALA A C 1
ATOM 1273 O O . ALA A 1 168 ? -8.573 8.046 4.326 1.00 92.38 168 ALA A O 1
ATOM 1274 N N . GLY A 1 169 ? -10.702 7.377 4.585 1.00 92.38 169 GLY A N 1
ATOM 1275 C CA . GLY A 1 169 ? -11.126 7.650 3.215 1.00 92.38 169 GLY A CA 1
ATOM 1276 C C . GLY A 1 169 ? -11.065 9.128 2.835 1.00 92.38 169 GLY A C 1
ATOM 1277 O O . GLY A 1 169 ? -10.537 9.470 1.780 1.00 92.38 169 GLY A O 1
ATOM 1278 N N . LEU A 1 170 ? -11.538 10.027 3.698 1.00 88.25 170 LEU A N 1
ATOM 1279 C CA . LEU A 1 170 ? -11.470 11.472 3.465 1.00 88.25 170 LEU A CA 1
ATOM 1280 C C . LEU A 1 170 ? -10.020 11.958 3.397 1.00 88.25 170 LEU A C 1
ATOM 1282 O O . LEU A 1 170 ? -9.657 12.704 2.486 1.00 88.25 170 LEU A O 1
ATOM 1286 N N . ILE A 1 171 ? -9.166 11.487 4.311 1.00 86.62 171 ILE A N 1
ATOM 1287 C CA . ILE A 1 171 ? -7.739 11.824 4.288 1.00 86.62 171 ILE A CA 1
ATOM 1288 C C . ILE A 1 171 ? -7.076 11.233 3.046 1.00 86.62 171 ILE A C 1
ATOM 1290 O O . ILE A 1 171 ? -6.246 11.902 2.435 1.00 86.62 171 ILE A O 1
ATOM 1294 N N . ARG A 1 172 ? -7.438 10.017 2.626 1.00 90.50 172 ARG A N 1
ATOM 1295 C CA . ARG A 1 172 ? -6.934 9.414 1.386 1.00 90.50 172 ARG A CA 1
ATOM 1296 C C . ARG A 1 172 ? -7.310 10.246 0.169 1.00 90.50 172 ARG A C 1
ATOM 1298 O O . ARG A 1 172 ? -6.428 10.544 -0.629 1.00 90.50 172 ARG A O 1
ATOM 1305 N N . ILE A 1 173 ? -8.563 10.684 0.062 1.00 88.25 173 ILE A N 1
ATOM 1306 C CA . ILE A 1 173 ? -9.021 11.542 -1.037 1.00 88.25 173 ILE A CA 1
ATOM 1307 C C . ILE A 1 173 ? -8.269 12.873 -1.045 1.00 88.25 173 ILE A C 1
ATOM 1309 O O . ILE A 1 173 ? -7.943 13.359 -2.125 1.00 88.25 173 ILE A O 1
ATOM 1313 N N . ALA A 1 174 ? -7.967 13.449 0.121 1.00 81.12 174 ALA A N 1
ATOM 1314 C CA . ALA A 1 174 ? -7.245 14.716 0.222 1.00 81.12 174 ALA A CA 1
ATOM 1315 C C . ALA A 1 174 ? -5.737 14.574 -0.062 1.00 81.12 174 ALA A C 1
ATOM 1317 O O . ALA A 1 174 ? -5.169 15.365 -0.811 1.00 81.12 174 ALA A O 1
ATOM 1318 N N . THR A 1 175 ? -5.090 13.561 0.518 1.00 80.06 175 THR A N 1
ATOM 1319 C CA . THR A 1 175 ? -3.622 13.404 0.520 1.00 80.06 175 THR A CA 1
ATOM 1320 C C . THR A 1 175 ? -3.083 12.553 -0.612 1.00 80.06 175 THR A C 1
ATOM 1322 O O . THR A 1 175 ? -1.900 12.645 -0.924 1.00 80.06 175 THR A O 1
ATOM 1325 N N . GLY A 1 176 ? -3.904 11.663 -1.161 1.00 81.06 176 GLY A N 1
ATOM 1326 C CA . GLY A 1 176 ? -3.487 10.734 -2.195 1.00 81.06 176 GLY A CA 1
ATOM 1327 C C . GLY A 1 176 ? -2.458 9.702 -1.742 1.00 81.06 176 GLY A C 1
ATOM 1328 O O . GLY A 1 176 ? -1.980 8.960 -2.577 1.00 81.06 176 GLY A O 1
ATOM 1329 N N . SER A 1 177 ? -2.136 9.538 -0.454 1.00 84.19 177 SER A N 1
ATOM 1330 C CA . SER A 1 177 ? -1.213 8.482 0.008 1.00 84.19 177 SER A CA 1
ATOM 1331 C C . SER A 1 177 ? -1.892 7.534 0.989 1.00 84.19 177 SER A C 1
ATOM 1333 O O . SER A 1 177 ? -2.373 7.957 2.037 1.00 84.19 177 SER A O 1
ATOM 1335 N N . ALA A 1 178 ? -1.911 6.237 0.664 1.00 88.12 178 ALA A N 1
ATOM 1336 C CA . ALA A 1 178 ? -2.549 5.217 1.493 1.00 88.12 178 ALA A CA 1
ATOM 1337 C C . ALA A 1 178 ? -1.881 5.112 2.871 1.00 88.12 178 ALA A C 1
ATOM 1339 O O . ALA A 1 178 ? -2.556 5.009 3.890 1.00 88.12 178 ALA A O 1
ATOM 1340 N N . THR A 1 179 ? -0.552 5.214 2.932 1.00 84.81 179 THR A N 1
ATOM 1341 C CA . THR A 1 179 ? 0.195 5.133 4.195 1.00 84.81 179 THR A CA 1
ATOM 1342 C C . THR A 1 179 ? 0.011 6.384 5.049 1.00 84.81 179 THR A C 1
ATOM 1344 O O . THR A 1 179 ? -0.157 6.290 6.269 1.00 84.81 179 THR A O 1
ATOM 1347 N N . VAL A 1 180 ? -0.007 7.565 4.427 1.00 81.38 180 VAL A N 1
ATOM 1348 C CA . VAL A 1 180 ? -0.288 8.825 5.125 1.00 81.38 180 VAL A CA 1
ATOM 1349 C C . VAL A 1 180 ? -1.717 8.808 5.653 1.00 81.38 180 VAL A C 1
ATOM 1351 O O . VAL A 1 180 ? -1.917 9.064 6.837 1.00 81.38 180 VAL A O 1
ATOM 1354 N N . ALA A 1 181 ? -2.692 8.428 4.828 1.00 87.69 181 ALA A N 1
ATOM 1355 C CA . ALA A 1 181 ? -4.089 8.329 5.227 1.00 87.69 181 ALA A CA 1
ATOM 1356 C C . ALA A 1 181 ? -4.297 7.353 6.386 1.00 87.69 181 ALA A C 1
ATOM 1358 O O . ALA A 1 181 ? -4.875 7.739 7.400 1.00 87.69 181 ALA A O 1
ATOM 1359 N N . LEU A 1 182 ? -3.743 6.140 6.291 1.00 90.38 182 LEU A N 1
ATOM 1360 C CA . LEU A 1 182 ? -3.806 5.133 7.349 1.00 90.38 182 LEU A CA 1
ATOM 1361 C C . LEU A 1 182 ? -3.208 5.647 8.662 1.00 90.38 182 LEU A C 1
ATOM 1363 O O . LEU A 1 182 ? -3.851 5.583 9.705 1.00 90.38 182 LEU A O 1
ATOM 1367 N N . THR A 1 183 ? -1.980 6.174 8.625 1.00 85.94 183 THR A N 1
ATOM 1368 C CA . THR A 1 183 ? -1.290 6.614 9.850 1.00 85.94 183 THR A CA 1
ATOM 1369 C C . THR A 1 183 ? -1.905 7.873 10.457 1.00 85.94 183 THR A C 1
ATOM 1371 O O . THR A 1 183 ? -1.880 8.029 11.675 1.00 85.94 183 THR A O 1
ATOM 1374 N N . THR A 1 184 ? -2.463 8.767 9.639 1.00 83.88 184 THR A N 1
ATOM 1375 C CA . THR A 1 184 ? -3.155 9.972 10.123 1.00 83.88 184 THR A CA 1
ATOM 1376 C C . THR A 1 184 ? -4.499 9.603 10.733 1.00 83.88 184 THR A C 1
ATOM 1378 O O . THR A 1 184 ? -4.793 10.024 11.846 1.00 83.88 184 THR A O 1
ATOM 1381 N N . ALA A 1 185 ? -5.283 8.761 10.056 1.00 88.38 185 ALA A N 1
ATOM 1382 C CA . ALA A 1 185 ? -6.553 8.278 10.580 1.00 88.38 185 ALA A CA 1
ATOM 1383 C C . ALA A 1 185 ? -6.362 7.486 11.874 1.00 88.38 185 ALA A C 1
ATOM 1385 O O . ALA A 1 185 ? -7.088 7.726 12.828 1.00 88.38 185 ALA A O 1
ATOM 1386 N N . ALA A 1 186 ? -5.343 6.626 11.961 1.00 88.12 186 ALA A N 1
ATOM 1387 C CA . ALA A 1 186 ? -5.003 5.943 13.206 1.00 88.12 186 ALA A CA 1
ATOM 1388 C C . ALA A 1 186 ? -4.673 6.935 14.337 1.00 88.12 186 ALA A C 1
ATOM 1390 O O . ALA A 1 186 ? -5.165 6.770 15.449 1.00 88.12 186 ALA A O 1
ATOM 1391 N N . GLY A 1 187 ? -3.903 7.993 14.051 1.00 83.06 187 GLY A N 1
ATOM 1392 C CA . GLY A 1 187 ? -3.595 9.047 15.024 1.00 83.06 187 GLY A CA 1
ATOM 1393 C C . GLY A 1 187 ? -4.821 9.840 15.488 1.00 83.06 187 GLY A C 1
ATOM 1394 O O . GLY A 1 187 ? -4.881 10.237 16.646 1.00 83.06 187 GLY A O 1
ATOM 1395 N N . ILE A 1 188 ? -5.809 10.030 14.609 1.00 81.38 188 ILE A N 1
ATOM 1396 C CA . ILE A 1 188 ? -7.072 10.712 14.923 1.00 81.38 188 ILE A CA 1
ATOM 1397 C C . ILE A 1 188 ? -8.023 9.801 15.698 1.00 81.38 188 ILE A C 1
ATOM 1399 O O . ILE A 1 188 ? -8.595 10.229 16.689 1.00 81.38 188 ILE A O 1
ATOM 1403 N N . VAL A 1 189 ? -8.198 8.554 15.257 1.00 84.50 189 VAL A N 1
ATOM 1404 C CA . VAL A 1 189 ? -9.187 7.604 15.792 1.00 84.50 189 VAL A CA 1
ATOM 1405 C C . VAL A 1 189 ? -8.734 7.005 17.123 1.00 84.50 189 VAL A C 1
ATOM 1407 O O . VAL A 1 189 ? -9.569 6.748 17.987 1.00 84.50 189 VAL A O 1
ATOM 1410 N N . SER A 1 190 ? -7.427 6.796 17.318 1.00 84.00 190 SER A N 1
ATOM 1411 C CA . SER A 1 190 ? -6.882 6.191 18.540 1.00 84.00 190 SER A CA 1
ATOM 1412 C C . SER A 1 190 ? -7.325 6.883 19.838 1.00 84.00 190 SER A C 1
ATOM 1414 O O . SER A 1 190 ? -7.698 6.152 20.751 1.00 84.00 190 SER A O 1
ATOM 1416 N N . PRO A 1 191 ? -7.291 8.222 19.990 1.00 78.25 191 PRO A N 1
ATOM 1417 C CA . PRO A 1 191 ? -7.793 8.864 21.207 1.00 78.25 191 PRO A CA 1
ATOM 1418 C C . PRO A 1 191 ? -9.321 8.768 21.356 1.00 78.25 191 PRO A C 1
ATOM 1420 O O . PRO A 1 191 ? -9.808 8.686 22.476 1.00 78.25 191 PRO A O 1
ATOM 1423 N N . VAL A 1 192 ? -10.086 8.706 20.258 1.00 77.06 192 VAL A N 1
ATOM 1424 C CA . VAL A 1 192 ? -11.564 8.626 20.301 1.00 77.06 192 VAL A CA 1
ATOM 1425 C C . VAL A 1 192 ? -12.034 7.322 20.937 1.00 77.06 192 VAL A C 1
ATOM 1427 O O . VAL A 1 192 ? -12.924 7.303 21.779 1.00 77.06 192 VAL A O 1
ATOM 1430 N N . ILE A 1 193 ? -11.407 6.212 20.553 1.00 81.25 193 ILE A N 1
ATOM 1431 C CA . ILE A 1 193 ? -11.820 4.879 21.003 1.00 81.25 193 ILE A CA 1
ATOM 1432 C C . ILE A 1 193 ? -11.368 4.555 22.431 1.00 81.25 193 ILE A C 1
ATOM 1434 O O . ILE A 1 193 ? -11.867 3.594 23.005 1.00 81.25 193 ILE A O 1
ATOM 1438 N N . GLN A 1 194 ? -10.443 5.327 23.020 1.00 79.12 194 GLN A N 1
ATOM 1439 C CA . GLN A 1 194 ? -9.941 5.078 24.382 1.00 79.12 194 GLN A CA 1
ATOM 1440 C C . GLN A 1 194 ? -11.045 5.160 25.441 1.00 79.12 194 GLN A C 1
ATOM 1442 O O . GLN A 1 194 ? -10.956 4.495 26.471 1.00 79.12 194 GLN A O 1
ATOM 1447 N N . HIS A 1 195 ? -12.086 5.950 25.180 1.00 70.81 195 HIS A N 1
ATOM 1448 C CA . HIS A 1 195 ? -13.220 6.135 26.082 1.00 70.81 195 HIS A CA 1
ATOM 1449 C C . HIS A 1 195 ? -14.439 5.276 25.708 1.00 70.81 195 HIS A C 1
ATOM 1451 O O . HIS A 1 195 ? -15.468 5.349 26.376 1.00 70.81 195 HIS A O 1
ATOM 1457 N N . MET A 1 196 ? -14.332 4.443 24.667 1.00 74.94 196 MET A N 1
ATOM 1458 C CA . MET A 1 196 ? -15.427 3.613 24.166 1.00 74.94 196 MET A CA 1
ATOM 1459 C C . MET A 1 196 ? -15.232 2.148 24.562 1.00 74.94 196 MET A C 1
ATOM 1461 O O . MET A 1 196 ? -14.208 1.535 24.263 1.00 74.94 196 MET A O 1
ATOM 1465 N N . SER A 1 197 ? -16.233 1.552 25.208 1.00 72.81 197 SER A N 1
ATOM 1466 C CA . SER A 1 197 ? -16.250 0.118 25.508 1.00 72.81 197 SER A CA 1
ATOM 1467 C C . SER A 1 197 ? -16.851 -0.689 24.348 1.00 72.81 197 SER A C 1
ATOM 1469 O O . SER A 1 197 ? -17.716 -0.210 23.620 1.00 72.81 197 SER A O 1
ATOM 1471 N N . GLY A 1 198 ? -16.380 -1.927 24.160 1.00 77.06 198 GLY A N 1
ATOM 1472 C CA . GLY A 1 198 ? -16.934 -2.856 23.162 1.00 77.06 198 GLY A CA 1
ATOM 1473 C C . GLY A 1 198 ? -16.451 -2.655 21.720 1.00 77.06 198 GLY A C 1
ATOM 1474 O O . GLY A 1 198 ? -17.022 -3.239 20.805 1.00 77.06 198 GLY A O 1
ATOM 1475 N N . VAL A 1 199 ? -15.404 -1.855 21.488 1.00 83.25 199 VAL A N 1
ATOM 1476 C CA . VAL A 1 199 ? -14.819 -1.687 20.147 1.00 83.25 199 VAL A CA 1
ATOM 1477 C C . VAL A 1 199 ? -13.845 -2.824 19.848 1.00 83.25 199 VAL A C 1
ATOM 1479 O O . VAL A 1 199 ? -12.841 -2.990 20.539 1.00 83.25 199 VAL A O 1
ATOM 1482 N N . ASN A 1 200 ? -14.102 -3.576 18.779 1.00 88.62 200 ASN A N 1
ATOM 1483 C CA . ASN A 1 200 ? -13.165 -4.572 18.269 1.00 88.62 200 ASN A CA 1
ATOM 1484 C C . ASN A 1 200 ? -11.983 -3.875 17.564 1.00 88.62 200 ASN A C 1
ATOM 1486 O O . ASN A 1 200 ? -12.118 -3.368 16.445 1.00 88.62 200 ASN A O 1
ATOM 1490 N N . LEU A 1 201 ? -10.828 -3.818 18.234 1.00 89.06 201 LEU A N 1
ATOM 1491 C CA . LEU A 1 201 ? -9.637 -3.102 17.759 1.00 89.06 201 LEU A CA 1
ATOM 1492 C C . LEU A 1 201 ? -9.080 -3.698 16.465 1.00 89.06 201 LEU A C 1
ATOM 1494 O O . LEU A 1 201 ? -8.614 -2.972 15.587 1.00 89.06 201 LEU A O 1
ATOM 1498 N N . GLU A 1 202 ? -9.142 -5.015 16.313 1.00 90.81 202 GLU A N 1
ATOM 1499 C CA . GLU A 1 202 ? -8.649 -5.707 15.133 1.00 90.81 202 GLU A CA 1
ATOM 1500 C C . GLU A 1 202 ? -9.468 -5.341 13.891 1.00 90.81 202 GLU A C 1
ATOM 1502 O O . GLU A 1 202 ? -8.896 -5.064 12.833 1.00 90.81 202 GLU A O 1
ATOM 1507 N N . LEU A 1 203 ? -10.798 -5.295 14.010 1.00 92.19 203 LEU A N 1
ATOM 1508 C CA . LEU A 1 203 ? -11.689 -4.873 12.926 1.00 92.19 203 LEU A CA 1
ATOM 1509 C C . LEU A 1 203 ? -11.580 -3.372 12.648 1.00 92.19 203 LEU A C 1
ATOM 1511 O O . LEU A 1 203 ? -11.629 -2.967 11.486 1.00 92.19 203 LEU A O 1
ATOM 1515 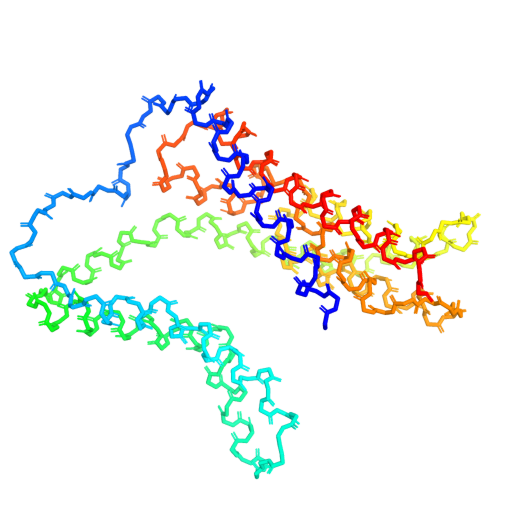N N . LEU A 1 204 ? -11.353 -2.556 13.678 1.00 92.50 204 LEU A N 1
ATOM 1516 C CA . LEU A 1 204 ? -11.091 -1.125 13.533 1.00 92.50 204 LEU A CA 1
ATOM 1517 C C . LEU A 1 204 ? -9.835 -0.857 12.692 1.00 92.50 204 LEU A C 1
ATOM 1519 O O . LEU A 1 204 ? -9.869 -0.041 11.769 1.00 92.50 204 LEU A O 1
ATOM 1523 N N . VAL A 1 205 ? -8.732 -1.562 12.964 1.00 92.25 205 VAL A N 1
ATOM 1524 C CA . VAL A 1 205 ? -7.492 -1.445 12.177 1.00 92.25 205 VAL A CA 1
ATOM 1525 C C . VAL A 1 205 ? -7.736 -1.848 10.723 1.00 92.25 205 VAL A C 1
ATOM 1527 O O . VAL A 1 205 ? -7.282 -1.157 9.809 1.00 92.25 205 VAL A O 1
ATOM 1530 N N . ILE A 1 206 ? -8.498 -2.922 10.489 1.00 93.88 206 ILE A N 1
ATOM 1531 C CA . ILE A 1 206 ? -8.842 -3.374 9.133 1.00 93.88 206 ILE A CA 1
ATOM 1532 C C . ILE A 1 206 ? -9.708 -2.339 8.411 1.00 93.88 206 ILE A C 1
ATOM 1534 O O . ILE A 1 206 ? -9.423 -2.024 7.260 1.00 93.88 206 ILE A O 1
ATOM 1538 N N . ALA A 1 207 ? -10.718 -1.772 9.069 1.00 94.88 207 ALA A N 1
ATOM 1539 C CA . ALA A 1 207 ? -11.569 -0.737 8.487 1.00 94.88 207 ALA A CA 1
ATOM 1540 C C . ALA A 1 207 ? -10.798 0.559 8.196 1.00 94.88 207 ALA A C 1
ATOM 1542 O O . ALA A 1 207 ? -11.009 1.178 7.155 1.00 94.88 207 ALA A O 1
ATOM 1543 N N . THR A 1 208 ? -9.849 0.931 9.059 1.00 94.62 208 THR A N 1
ATOM 1544 C CA . THR A 1 208 ? -8.956 2.076 8.819 1.00 94.62 208 THR A CA 1
ATOM 1545 C C . THR A 1 208 ? -8.082 1.833 7.584 1.00 94.62 208 THR A C 1
ATOM 1547 O O . THR A 1 208 ? -7.975 2.699 6.716 1.00 94.62 208 THR A O 1
ATOM 1550 N N . GLY A 1 209 ? -7.500 0.634 7.462 1.00 94.19 209 GLY A N 1
ATOM 1551 C CA . GLY A 1 209 ? -6.735 0.217 6.282 1.00 94.19 209 GLY A CA 1
ATOM 1552 C C . GLY A 1 209 ? -7.579 0.145 5.011 1.00 94.19 209 GLY A C 1
ATOM 1553 O O . GLY A 1 209 ? -7.135 0.560 3.947 1.00 94.19 209 GLY A O 1
ATOM 1554 N N . ALA A 1 210 ? -8.821 -0.322 5.118 1.00 95.75 210 ALA A N 1
ATOM 1555 C CA . ALA A 1 210 ? -9.763 -0.334 4.009 1.00 95.75 210 ALA A CA 1
ATOM 1556 C C . ALA A 1 210 ? -10.068 1.095 3.535 1.00 95.75 210 ALA A C 1
ATOM 1558 O O . ALA A 1 210 ? -9.973 1.382 2.342 1.00 95.75 210 ALA A O 1
ATOM 1559 N N . GLY A 1 211 ? -10.360 2.019 4.454 1.00 95.50 211 GLY A N 1
ATOM 1560 C CA . GLY A 1 211 ? -10.626 3.420 4.125 1.00 95.50 211 GLY A CA 1
ATOM 1561 C C . GLY A 1 211 ? -9.426 4.112 3.476 1.00 95.50 211 GLY A C 1
ATOM 1562 O O . GLY A 1 211 ? -9.594 4.891 2.542 1.00 95.50 211 GLY A O 1
ATOM 1563 N N . SER A 1 212 ? -8.196 3.763 3.867 1.00 94.19 212 SER A N 1
ATOM 1564 C CA . SER A 1 212 ? -6.990 4.356 3.276 1.00 94.19 212 SER A CA 1
ATOM 1565 C C . SER A 1 212 ? -6.732 3.950 1.819 1.00 94.19 212 SER A C 1
ATOM 1567 O O . SER A 1 212 ? -5.815 4.484 1.203 1.00 94.19 212 SER A O 1
ATOM 1569 N N . LEU A 1 213 ? -7.506 3.016 1.262 1.00 93.25 213 LEU A N 1
ATOM 1570 C CA . LEU A 1 213 ? -7.456 2.597 -0.146 1.00 93.25 213 LEU A CA 1
ATOM 1571 C C . LEU A 1 213 ? -8.604 3.208 -0.966 1.00 93.25 213 LEU A C 1
ATOM 1573 O O . LEU A 1 213 ? -8.745 2.944 -2.153 1.00 93.25 213 LEU A O 1
ATOM 1577 N N . MET A 1 214 ? -9.455 4.031 -0.352 1.00 91.50 214 MET A N 1
ATOM 1578 C CA . MET A 1 214 ? -10.619 4.587 -1.031 1.00 91.50 214 MET A CA 1
ATOM 1579 C C . MET A 1 214 ? -10.208 5.606 -2.098 1.00 91.50 214 MET A C 1
ATOM 1581 O O . MET A 1 214 ? -9.491 6.559 -1.807 1.00 91.50 214 MET A O 1
ATOM 1585 N N . PHE A 1 215 ? -10.732 5.443 -3.314 1.00 91.50 215 PHE A N 1
ATOM 1586 C CA . PHE A 1 215 ? -10.737 6.472 -4.356 1.00 91.50 215 PHE A CA 1
ATOM 1587 C C . PHE A 1 215 ? -9.357 7.085 -4.671 1.00 91.50 215 PHE A C 1
ATOM 1589 O O . PHE A 1 215 ? -9.136 8.289 -4.553 1.00 91.50 215 PHE A O 1
ATOM 1596 N N . SER A 1 216 ? -8.415 6.246 -5.104 1.00 90.00 216 SER A N 1
ATOM 1597 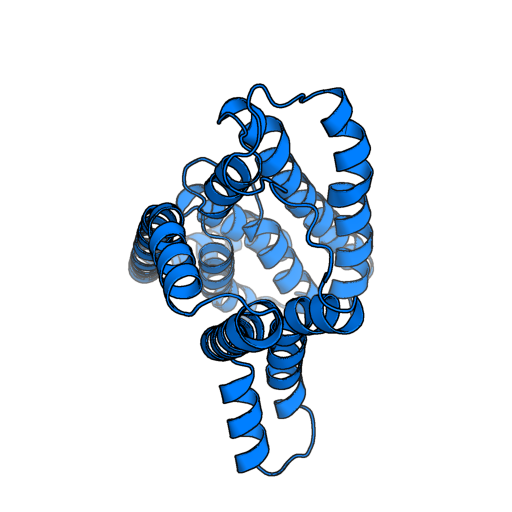C CA . SER A 1 216 ? -7.113 6.689 -5.623 1.00 90.00 216 SER A CA 1
ATOM 1598 C C . SER A 1 216 ? -7.265 7.509 -6.916 1.00 90.00 216 SER A C 1
ATOM 1600 O O . SER A 1 216 ? -7.812 7.003 -7.895 1.00 90.00 216 SER A O 1
ATOM 1602 N N . HIS A 1 217 ? -6.788 8.757 -6.952 1.00 88.81 217 HIS A N 1
ATOM 1603 C CA . HIS A 1 217 ? -6.921 9.649 -8.118 1.00 88.81 217 HIS A CA 1
ATOM 1604 C C . HIS A 1 217 ? -5.627 10.420 -8.422 1.00 88.81 217 HIS A C 1
ATOM 1606 O O . HIS A 1 217 ? -4.544 9.972 -8.070 1.00 88.81 217 HIS A O 1
ATOM 1612 N N . VAL A 1 218 ? -5.712 11.561 -9.113 1.00 84.50 218 VAL A N 1
ATOM 1613 C CA . VAL A 1 218 ? -4.559 12.332 -9.619 1.00 84.50 218 VAL A CA 1
ATOM 1614 C C . VAL A 1 218 ? -3.588 12.815 -8.540 1.00 84.50 218 VAL A C 1
ATOM 1616 O O . VAL A 1 218 ? -2.458 13.170 -8.867 1.00 84.50 218 VAL A O 1
ATOM 1619 N N . ASN A 1 219 ? -3.991 12.835 -7.270 1.00 81.00 219 ASN A N 1
ATOM 1620 C CA . ASN A 1 219 ? -3.090 13.132 -6.157 1.00 81.00 219 ASN A CA 1
ATOM 1621 C C . ASN A 1 219 ? -2.357 11.897 -5.608 1.00 81.00 219 ASN A C 1
ATOM 1623 O O . ASN A 1 219 ? -1.548 12.049 -4.700 1.00 81.00 219 ASN A O 1
ATOM 1627 N N . ASP A 1 220 ? -2.622 10.694 -6.123 1.00 85.19 220 ASP A N 1
ATOM 1628 C CA . ASP A 1 220 ? -1.989 9.457 -5.679 1.00 85.19 220 ASP A CA 1
ATOM 1629 C C . ASP A 1 220 ? -0.810 9.055 -6.561 1.00 85.19 220 ASP A C 1
ATOM 1631 O O . ASP A 1 220 ? -0.934 8.853 -7.767 1.00 85.19 220 ASP A O 1
ATOM 1635 N N . ALA A 1 221 ? 0.343 8.844 -5.932 1.00 81.44 221 ALA A N 1
ATOM 1636 C CA . ALA A 1 221 ? 1.518 8.284 -6.584 1.00 81.44 221 ALA A CA 1
ATOM 1637 C C . ALA A 1 221 ? 1.249 6.913 -7.231 1.00 81.44 221 ALA A C 1
ATOM 1639 O O . ALA A 1 221 ? 1.764 6.639 -8.316 1.00 81.44 221 ALA A O 1
ATOM 1640 N N . GLY A 1 222 ? 0.434 6.063 -6.596 1.00 84.62 222 GLY A N 1
ATOM 1641 C CA . GLY A 1 222 ? 0.050 4.756 -7.133 1.00 84.62 222 GLY A CA 1
ATOM 1642 C C . GLY A 1 222 ? -0.715 4.865 -8.453 1.00 84.62 222 GLY A C 1
ATOM 1643 O O . GLY A 1 222 ? -0.451 4.098 -9.378 1.00 84.62 222 GLY A O 1
ATOM 1644 N N . PHE A 1 223 ? -1.584 5.875 -8.579 1.00 89.12 223 PHE A N 1
ATOM 1645 C CA . PHE A 1 223 ? -2.324 6.162 -9.811 1.00 89.12 223 PHE A CA 1
ATOM 1646 C C . PHE A 1 223 ? -1.370 6.457 -10.974 1.00 89.12 223 PHE A C 1
ATOM 1648 O O . PHE A 1 223 ? -1.494 5.873 -12.052 1.00 89.12 223 PHE A O 1
ATOM 1655 N N . TRP A 1 224 ? -0.378 7.321 -10.748 1.00 84.69 224 TRP A N 1
ATOM 1656 C CA . TRP A 1 224 ? 0.618 7.664 -11.765 1.00 84.69 224 TRP A CA 1
ATOM 1657 C C . TRP A 1 224 ? 1.544 6.498 -12.088 1.00 84.69 224 TRP A C 1
ATOM 1659 O O . TRP A 1 224 ? 1.792 6.232 -13.260 1.00 84.69 224 TRP A O 1
ATOM 1669 N N . LEU A 1 225 ? 1.993 5.749 -11.079 1.00 83.75 225 LEU A N 1
ATOM 1670 C CA . LEU A 1 225 ? 2.837 4.574 -11.284 1.00 83.75 225 LEU A CA 1
ATOM 1671 C C . LEU A 1 225 ? 2.160 3.561 -12.213 1.00 83.75 225 LEU A C 1
ATOM 1673 O O . LEU A 1 225 ? 2.772 3.099 -13.171 1.00 83.75 225 LEU A O 1
ATOM 1677 N N . VAL A 1 226 ? 0.884 3.256 -11.973 1.00 87.19 226 VAL A N 1
ATOM 1678 C CA . VAL A 1 226 ? 0.122 2.300 -12.790 1.00 87.19 226 VAL A CA 1
ATOM 1679 C C . VAL A 1 226 ? -0.125 2.844 -14.191 1.00 87.19 226 VAL A C 1
ATOM 1681 O O . VAL A 1 226 ? 0.022 2.099 -15.159 1.00 87.19 226 VAL A O 1
ATOM 1684 N N . LYS A 1 227 ? -0.448 4.139 -14.313 1.00 86.75 227 LYS A N 1
ATOM 1685 C CA . LYS A 1 227 ? -0.590 4.813 -15.608 1.00 86.75 227 LYS A CA 1
ATOM 1686 C C . LYS A 1 227 ? 0.674 4.642 -16.454 1.00 86.75 227 LYS A C 1
ATOM 1688 O O . LYS A 1 227 ? 0.583 4.162 -17.579 1.00 86.75 227 LYS A O 1
ATOM 1693 N N . GLU A 1 228 ? 1.833 5.022 -15.917 1.00 82.00 228 GLU A N 1
ATOM 1694 C CA . GLU A 1 228 ? 3.098 4.992 -16.658 1.00 82.00 228 GLU A CA 1
ATOM 1695 C C . GLU A 1 228 ? 3.553 3.554 -16.948 1.00 82.00 228 GLU A C 1
ATOM 1697 O O . GLU A 1 228 ? 3.974 3.246 -18.062 1.00 82.00 228 GLU A O 1
ATOM 1702 N N . TYR A 1 229 ? 3.430 2.640 -15.977 1.00 81.06 229 TYR A N 1
ATOM 1703 C CA . TYR A 1 229 ? 3.860 1.246 -16.150 1.00 81.06 229 TYR A CA 1
ATOM 1704 C C . TYR A 1 229 ? 3.042 0.498 -17.196 1.00 81.06 229 TYR A C 1
ATOM 1706 O O . TYR A 1 229 ? 3.582 -0.370 -17.877 1.00 81.06 229 TYR A O 1
ATOM 1714 N N . LEU A 1 230 ? 1.753 0.815 -17.319 1.00 84.38 230 LEU A N 1
ATOM 1715 C CA . LEU A 1 230 ? 0.840 0.141 -18.239 1.00 84.38 230 LEU A CA 1
ATOM 1716 C C . LEU A 1 230 ? 0.551 0.949 -19.514 1.00 84.38 230 LEU A C 1
ATOM 1718 O O . LEU A 1 230 ? -0.226 0.484 -20.341 1.00 84.38 230 LEU A O 1
ATOM 1722 N N . GLY A 1 231 ? 1.148 2.134 -19.686 1.00 84.19 231 GLY A N 1
ATOM 1723 C CA . GLY A 1 231 ? 0.896 3.001 -20.846 1.00 84.19 231 GLY A CA 1
ATOM 1724 C C . GLY A 1 231 ? -0.538 3.544 -20.923 1.00 84.19 231 GLY A C 1
ATOM 1725 O O . GLY A 1 231 ? -1.010 3.915 -21.994 1.00 84.19 231 GLY A O 1
ATOM 1726 N N . LEU A 1 232 ? -1.261 3.589 -19.803 1.00 89.75 232 LEU A N 1
ATOM 1727 C CA . LEU A 1 232 ? -2.663 4.007 -19.793 1.00 89.75 232 LEU A CA 1
ATOM 1728 C C . LEU A 1 232 ? -2.799 5.527 -19.951 1.00 89.75 232 LEU A C 1
ATOM 1730 O O . LEU A 1 232 ? -1.960 6.320 -19.513 1.00 89.75 232 LEU A O 1
ATOM 1734 N N . THR A 1 233 ? -3.917 5.962 -20.516 1.00 91.56 233 THR A N 1
ATOM 1735 C CA . THR A 1 233 ? -4.388 7.343 -20.396 1.00 91.56 233 THR A CA 1
ATOM 1736 C C . THR A 1 233 ? -4.970 7.585 -19.002 1.00 91.56 233 THR A C 1
ATOM 1738 O O . THR A 1 233 ? -5.414 6.665 -18.318 1.00 91.56 233 THR A O 1
ATOM 1741 N N . VAL A 1 234 ? -5.061 8.850 -18.582 1.00 90.88 234 VAL A N 1
ATOM 1742 C CA . VAL A 1 234 ? -5.677 9.225 -17.292 1.00 90.88 234 VAL A CA 1
ATOM 1743 C C . VAL A 1 234 ? -7.100 8.662 -17.164 1.00 90.88 234 VAL A C 1
ATOM 1745 O O . VAL A 1 234 ? -7.477 8.139 -16.117 1.00 90.88 234 VAL A O 1
ATOM 1748 N N . LYS A 1 235 ? -7.886 8.715 -18.246 1.00 93.19 235 LYS A N 1
ATOM 1749 C CA . LYS A 1 235 ? -9.263 8.204 -18.285 1.00 93.19 235 LYS A CA 1
ATOM 1750 C C . LYS A 1 235 ? -9.319 6.688 -18.096 1.00 93.19 235 LYS A C 1
ATOM 1752 O O . LYS A 1 235 ? -10.234 6.187 -17.445 1.00 93.19 235 LYS A O 1
ATOM 1757 N N . GLU A 1 236 ? -8.371 5.958 -18.671 1.00 93.88 236 GLU A N 1
ATOM 1758 C CA . GLU A 1 236 ? -8.267 4.509 -18.506 1.00 93.88 236 GLU A CA 1
ATOM 1759 C C . GLU A 1 236 ? -7.831 4.148 -17.091 1.00 93.88 236 GLU A C 1
ATOM 1761 O O . GLU A 1 236 ? -8.463 3.288 -16.483 1.00 93.88 236 GLU A O 1
ATOM 1766 N N . THR A 1 237 ? -6.850 4.857 -16.526 1.00 93.19 237 THR A N 1
ATOM 1767 C CA . THR A 1 237 ? -6.407 4.668 -15.137 1.00 93.19 237 THR A CA 1
ATOM 1768 C C . THR A 1 237 ? -7.544 4.908 -14.144 1.00 93.19 237 THR A C 1
ATOM 1770 O O . THR A 1 237 ? -7.718 4.125 -13.214 1.00 93.19 237 THR A O 1
ATOM 1773 N N . PHE A 1 238 ? -8.403 5.907 -14.375 1.00 95.38 238 PHE A N 1
ATOM 1774 C CA . PHE A 1 238 ? -9.621 6.082 -13.576 1.00 95.38 238 PHE A CA 1
ATOM 1775 C C . PHE A 1 238 ? -10.568 4.878 -13.660 1.00 95.38 238 PHE A C 1
ATOM 1777 O O . PHE A 1 238 ? -11.160 4.484 -12.660 1.00 95.38 238 PHE A O 1
ATOM 1784 N N . LYS A 1 239 ? -10.726 4.265 -14.836 1.00 93.69 239 LYS A N 1
ATOM 1785 C CA . LYS A 1 239 ? -11.619 3.107 -15.023 1.00 93.69 239 LYS A CA 1
ATOM 1786 C C . LYS A 1 239 ? -11.041 1.796 -14.492 1.00 93.69 239 LYS A C 1
ATOM 1788 O O . LYS A 1 239 ? -11.807 0.864 -14.248 1.00 93.69 239 LYS A O 1
ATOM 1793 N N . THR A 1 240 ? -9.722 1.700 -14.357 1.00 93.69 240 THR A N 1
ATOM 1794 C CA . THR A 1 240 ? -9.026 0.491 -13.909 1.00 93.69 240 THR A CA 1
ATOM 1795 C C . THR A 1 240 ? -8.583 0.632 -12.459 1.00 93.69 240 THR A C 1
ATOM 1797 O O . THR A 1 240 ? -9.169 0.009 -11.579 1.00 93.69 240 THR A O 1
ATOM 1800 N N . TRP A 1 241 ? -7.589 1.475 -12.200 1.00 94.00 241 TRP A N 1
ATOM 1801 C CA . TRP A 1 241 ? -6.922 1.622 -10.913 1.00 94.00 241 TRP A CA 1
ATOM 1802 C C . TRP A 1 241 ? -7.825 2.230 -9.841 1.00 94.00 241 TRP A C 1
ATOM 1804 O O . TRP A 1 241 ? -8.007 1.629 -8.786 1.00 94.00 241 TRP A O 1
ATOM 1814 N N . THR A 1 242 ? -8.455 3.377 -10.117 1.00 94.56 242 THR A N 1
ATOM 1815 C CA . THR A 1 242 ? -9.332 4.038 -9.133 1.00 94.56 242 THR A CA 1
ATOM 1816 C C . THR A 1 242 ? -10.506 3.144 -8.744 1.00 94.56 242 THR A C 1
ATOM 1818 O O . THR A 1 242 ? -10.856 3.054 -7.566 1.00 94.56 242 THR A O 1
ATOM 1821 N N . VAL A 1 243 ? -11.110 2.458 -9.721 1.00 95.31 243 VAL A N 1
ATOM 1822 C CA . VAL A 1 243 ? -12.201 1.505 -9.471 1.00 95.31 243 VAL A CA 1
ATOM 1823 C C . VAL A 1 243 ? -11.708 0.303 -8.668 1.00 95.31 243 VAL A C 1
ATOM 1825 O O . VAL A 1 243 ? -12.380 -0.081 -7.716 1.00 95.31 243 VAL A O 1
ATOM 1828 N N . LEU A 1 244 ? -10.543 -0.262 -8.996 1.00 95.00 244 LEU A N 1
ATOM 1829 C CA . LEU A 1 244 ? -9.948 -1.378 -8.254 1.00 95.00 244 LEU A CA 1
ATOM 1830 C C . LEU A 1 244 ? -9.705 -1.018 -6.783 1.00 95.00 244 LEU A C 1
ATOM 1832 O O . LEU A 1 244 ? -10.157 -1.746 -5.904 1.00 95.00 244 LEU A O 1
ATOM 1836 N N . GLU A 1 245 ? -9.047 0.110 -6.519 1.00 94.75 245 GLU A N 1
ATOM 1837 C CA . GLU A 1 245 ? -8.758 0.611 -5.165 1.00 94.75 245 GLU A CA 1
ATOM 1838 C C . GLU A 1 245 ? -10.056 0.851 -4.378 1.00 94.75 245 GLU A C 1
ATOM 1840 O O . GLU A 1 245 ? -10.211 0.406 -3.239 1.00 94.75 245 GLU A O 1
ATOM 1845 N N . THR A 1 246 ? -11.051 1.458 -5.029 1.00 95.38 246 THR A N 1
ATOM 1846 C CA . THR A 1 246 ? -12.363 1.715 -4.425 1.00 95.38 246 THR A CA 1
ATOM 1847 C C . THR A 1 246 ? -13.100 0.412 -4.106 1.00 95.38 246 THR A C 1
ATOM 1849 O O . THR A 1 246 ? -13.638 0.264 -3.011 1.00 95.38 246 THR A O 1
ATOM 1852 N N . LEU A 1 247 ? -13.097 -0.569 -5.011 1.00 95.88 247 LEU A N 1
ATOM 1853 C CA . LEU A 1 247 ? -13.677 -1.889 -4.752 1.00 95.88 247 LEU A CA 1
ATOM 1854 C C . LEU A 1 247 ? -12.981 -2.575 -3.577 1.00 95.88 247 LEU A C 1
ATOM 1856 O O . LEU A 1 247 ? -13.654 -3.072 -2.679 1.00 95.88 247 LEU A O 1
ATOM 1860 N N . LEU A 1 248 ? -11.649 -2.571 -3.557 1.00 94.94 248 LEU A N 1
ATOM 1861 C CA . LEU A 1 248 ? -10.857 -3.165 -2.485 1.00 94.94 248 LEU A CA 1
ATOM 1862 C C . LEU A 1 248 ? -11.215 -2.542 -1.125 1.00 94.94 248 LEU A C 1
ATOM 1864 O O . LEU A 1 248 ? -11.455 -3.266 -0.159 1.00 94.94 248 LEU A O 1
ATOM 1868 N N . SER A 1 249 ? -11.331 -1.212 -1.082 1.00 96.25 249 SER A N 1
ATOM 1869 C CA . SER A 1 249 ? -11.742 -0.436 0.088 1.00 96.25 249 SER A CA 1
ATOM 1870 C C . SER A 1 249 ? -13.131 -0.840 0.599 1.00 96.25 249 SER A C 1
ATOM 1872 O O . SER A 1 249 ? -13.274 -1.285 1.740 1.00 96.25 249 SER A O 1
ATOM 1874 N N . PHE A 1 250 ? -14.161 -0.765 -0.247 1.00 96.75 250 PHE A N 1
ATOM 1875 C CA . PHE A 1 250 ? -15.537 -1.042 0.174 1.00 96.75 250 PHE A CA 1
ATOM 1876 C C . PHE A 1 250 ? -15.794 -2.522 0.476 1.00 96.75 250 PHE A C 1
ATOM 1878 O O . PHE A 1 250 ? -16.554 -2.828 1.392 1.00 96.75 250 PHE A O 1
ATOM 1885 N N . ILE A 1 251 ? -15.157 -3.450 -0.245 1.00 96.38 251 ILE A N 1
ATOM 1886 C CA . ILE A 1 251 ? -15.299 -4.889 0.014 1.00 96.38 251 ILE A CA 1
ATOM 1887 C C . ILE A 1 251 ? -14.656 -5.250 1.358 1.00 96.38 251 ILE A C 1
ATOM 1889 O O . ILE A 1 251 ? -15.286 -5.931 2.170 1.00 96.38 251 ILE A O 1
ATOM 1893 N N . ALA A 1 252 ? -13.440 -4.763 1.629 1.00 96.06 252 ALA A N 1
ATOM 1894 C CA . ALA A 1 252 ? -12.758 -5.029 2.894 1.00 96.06 252 ALA A CA 1
ATOM 1895 C C . ALA A 1 252 ? -13.536 -4.437 4.076 1.00 96.06 252 ALA A C 1
ATOM 1897 O O . ALA A 1 252 ? -13.702 -5.096 5.102 1.00 96.06 252 ALA A O 1
ATOM 1898 N N . PHE A 1 253 ? -14.067 -3.223 3.910 1.00 96.31 253 PHE A N 1
ATOM 1899 C CA . PHE A 1 253 ? -14.926 -2.584 4.900 1.00 96.31 253 PHE A CA 1
ATOM 1900 C C . PHE A 1 253 ? -16.237 -3.348 5.123 1.00 96.31 253 PHE A C 1
ATOM 1902 O O . PHE A 1 253 ? -16.608 -3.603 6.267 1.00 96.31 253 PHE A O 1
ATOM 1909 N N . GLY A 1 254 ? -16.904 -3.783 4.052 1.00 95.38 254 GLY A N 1
ATOM 1910 C CA . GLY A 1 254 ? -18.123 -4.587 4.137 1.00 95.38 254 GLY A CA 1
ATOM 1911 C C . GLY A 1 254 ? -17.905 -5.893 4.900 1.00 95.38 254 GLY A C 1
ATOM 1912 O O . GLY A 1 254 ? -18.685 -6.223 5.790 1.00 95.38 254 GLY A O 1
ATOM 1913 N N . PHE A 1 255 ? -16.807 -6.605 4.633 1.00 95.00 255 PHE A N 1
ATOM 1914 C CA . PHE A 1 255 ? -16.460 -7.802 5.402 1.00 95.00 255 PHE A CA 1
ATOM 1915 C C . PHE A 1 255 ? -16.087 -7.499 6.857 1.00 95.00 255 PHE A C 1
ATOM 1917 O O . PHE A 1 255 ? -16.424 -8.292 7.736 1.00 95.00 255 PHE A O 1
ATOM 1924 N N . ALA A 1 256 ? -15.432 -6.367 7.133 1.00 94.31 256 ALA A N 1
ATOM 1925 C CA . ALA A 1 256 ? -15.151 -5.942 8.503 1.00 94.31 256 ALA A CA 1
ATOM 1926 C C . ALA A 1 256 ? -16.445 -5.684 9.288 1.00 94.31 256 ALA A C 1
ATOM 1928 O O . ALA A 1 256 ? -16.571 -6.157 10.415 1.00 94.31 256 ALA A O 1
ATOM 1929 N N . LEU A 1 257 ? -17.429 -5.014 8.679 1.00 93.12 257 LEU A N 1
ATOM 1930 C CA . LEU A 1 257 ? -18.745 -4.804 9.284 1.00 93.12 257 LEU A CA 1
ATOM 1931 C C . LEU A 1 257 ? -19.503 -6.116 9.490 1.00 93.12 257 LEU A C 1
ATOM 1933 O O . LEU A 1 257 ? -20.078 -6.314 10.554 1.00 93.12 257 LEU A O 1
ATOM 1937 N N . LEU A 1 258 ? -19.476 -7.021 8.507 1.00 92.81 258 LEU A N 1
ATOM 1938 C CA . LEU A 1 258 ? -20.117 -8.330 8.628 1.00 92.81 258 LEU A CA 1
ATOM 1939 C C . LEU A 1 258 ? -19.532 -9.130 9.791 1.00 92.81 258 LEU A C 1
ATOM 1941 O O . LEU A 1 258 ? -20.292 -9.632 10.609 1.00 92.81 258 LEU A O 1
ATOM 1945 N N . LEU A 1 259 ? -18.203 -9.218 9.910 1.00 91.31 259 LEU A N 1
ATOM 1946 C CA . LEU A 1 259 ? -17.576 -9.900 11.047 1.00 91.31 259 LEU A CA 1
ATOM 1947 C C . LEU A 1 259 ? -17.895 -9.212 12.376 1.00 91.31 259 LEU A C 1
ATOM 1949 O O . LEU A 1 259 ? -18.123 -9.907 13.360 1.00 91.31 259 LEU A O 1
ATOM 1953 N N . ASN A 1 260 ? -17.986 -7.881 12.396 1.00 89.56 260 ASN A N 1
ATOM 1954 C CA . ASN A 1 260 ? -18.364 -7.130 13.593 1.00 89.56 260 ASN A CA 1
ATOM 1955 C C . ASN A 1 260 ? -19.793 -7.429 14.077 1.00 89.56 260 ASN A C 1
ATOM 1957 O O . ASN A 1 260 ? -20.130 -7.103 15.205 1.00 89.56 260 ASN A O 1
ATOM 1961 N N . MET A 1 261 ? -20.665 -8.001 13.242 1.00 87.12 261 MET A N 1
ATOM 1962 C CA . MET A 1 261 ? -22.001 -8.418 13.686 1.00 87.12 261 MET A CA 1
ATOM 1963 C C . MET A 1 261 ? -21.984 -9.740 14.465 1.00 87.12 261 MET A C 1
ATOM 1965 O O . MET A 1 261 ? -22.952 -10.042 15.157 1.00 87.12 261 MET A O 1
ATOM 1969 N N . PHE A 1 262 ? -20.926 -10.543 14.322 1.00 86.19 262 PHE A N 1
ATOM 1970 C CA . PHE A 1 262 ? -20.822 -11.880 14.917 1.00 86.19 262 PHE A CA 1
ATOM 1971 C C . PHE A 1 262 ? -19.865 -11.954 16.113 1.00 86.19 262 PHE A C 1
ATOM 1973 O O . PHE A 1 262 ? -19.837 -12.985 16.786 1.00 86.19 262 PHE A O 1
ATOM 1980 N N . VAL A 1 263 ? -19.067 -10.909 16.342 1.00 83.44 263 VAL A N 1
ATOM 1981 C CA . VAL A 1 263 ? -18.044 -10.817 17.396 1.00 83.44 263 VAL A CA 1
ATOM 1982 C C . VAL A 1 263 ? -18.384 -9.655 18.309 1.00 83.44 263 VAL A C 1
ATOM 1984 O O . VAL A 1 263 ? -18.325 -9.859 19.539 1.00 83.44 263 VAL A O 1
#

Sequence (263 aa):
MYSLIIALPTAIIAGPVFAKWVHKRVIPENEPELVRVTTVSTDLPSRKVSFFIILLPVVLMILSVVAPYISLPKKITEFLVFVGSPVIALLISCFAAFYLLGIKQGINKKMIKKLTDESLLPVGSIILIIGAGGGFKQILIESGVGTAIAQMAEHISLSPIVLAFMVAGLIRIATGSATVALTTAAGIVSPVIQHMSGVNLELLVIATGAGSLMFSHVNDAGFWLVKEYLGLTVKETFKTWTVLETLLSFIAFGFALLLNMFV